Protein 1H8N (pdb70)

B-factor: mean 35.03, std 10.01, range [17.63, 78.06]

Sequence (217 aa):
KDIVLTQSHKFMSTSVGDRVSITCKASQDVGTAVAWYQQKPGQSPKLLIYWASTRHTGVPDRFTGSGSGTDFTLTISNVQSEDLADYFCQQYSSYPLTFGAGTKLEQVQLQESGGELVRPGASVKLSCKASGYTFTSYWINWVKQRPGQGLEWIGNIYPSDSYTNYNQKFKDKATLTVDKSSSTAYMQLSSLTSEDSAVYFCARWGYWGQGTLVTVS

Radius of gyration: 17.3 Å; Cα contacts (8 Å, |Δi|>4): 582; chains: 1; bounding box: 45×36×48 Å

Structure (mmCIF, N/CA/C/O backbone):
data_1H8N
#
_entry.id   1H8N
#
_cell.length_a   61.136
_cell.length_b   61.136
_cell.length_c   135.646
_cell.angle_alpha   90.00
_cell.angle_beta   90.00
_cell.angle_gamma   90.00
#
_symmetry.space_group_name_H-M   'P 41 21 2'
#
loop_
_entity.id
_entity.type
_entity.pdbx_description
1 polymer 'MUTANT AL2 6E7S9G'
2 non-polymer GLYCEROL
3 non-polymer 'SULFATE ION'
4 water water
#
loop_
_atom_site.group_PDB
_atom_site.id
_atom_site.type_symbol
_atom_site.label_atom_id
_atom_site.label_alt_id
_atom_site.label_comp_id
_atom_site.label_asym_id
_atom_site.label_entity_id
_atom_site.label_seq_id
_atom_site.pdbx_PDB_ins_code
_atom_site.Cartn_x
_atom_site.Cartn_y
_atom_site.Cartn_z
_atom_site.occupancy
_atom_site.B_iso_or_equiv
_atom_site.auth_seq_id
_atom_site.auth_comp_id
_atom_site.auth_asym_id
_atom_site.auth_atom_id
_atom_site.pdbx_PDB_model_num
ATOM 1 N N . LYS A 1 3 ? 7.883 31.813 44.271 1.00 53.03 3 LYS A N 1
ATOM 2 C CA . LYS A 1 3 ? 7.294 31.071 43.118 1.00 49.44 3 LYS A CA 1
ATOM 3 C C . LYS A 1 3 ? 7.920 29.693 42.990 1.00 47.80 3 LYS A C 1
ATOM 4 O O . LYS A 1 3 ? 9.125 29.530 43.154 1.00 50.21 3 LYS A O 1
ATOM 6 N N . ASP A 1 4 ? 7.090 28.699 42.709 1.00 45.98 4 ASP A N 1
ATOM 7 C CA . ASP A 1 4 ? 7.556 27.323 42.524 1.00 40.64 4 ASP A CA 1
ATOM 8 C C . ASP A 1 4 ? 8.545 27.262 41.355 1.00 38.45 4 ASP A C 1
ATOM 9 O O . ASP A 1 4 ? 8.429 28.007 40.387 1.00 34.76 4 ASP A O 1
ATOM 14 N N . ILE A 1 5 ? 9.521 26.372 41.450 1.00 29.72 5 ILE A N 1
ATOM 15 C CA . ILE A 1 5 ? 10.513 26.218 40.381 1.00 33.87 5 ILE A CA 1
ATOM 16 C C . ILE A 1 5 ? 9.938 25.364 39.235 1.00 33.06 5 ILE A C 1
ATOM 17 O O . ILE A 1 5 ? 9.494 24.216 39.445 1.00 33.66 5 ILE A O 1
ATOM 22 N N . VAL A 1 6 ? 9.940 25.923 38.030 1.00 32.00 6 VAL A N 1
ATOM 23 C CA . VAL A 1 6 ? 9.426 25.226 36.853 1.00 32.18 6 VAL A CA 1
ATOM 24 C C . VAL A 1 6 ? 10.525 24.625 36.014 1.00 32.82 6 VAL A C 1
ATOM 25 O O . VAL A 1 6 ? 11.468 25.307 35.643 1.00 32.92 6 VAL A O 1
ATOM 29 N N . LEU A 1 7 ? 10.428 23.331 35.728 1.00 27.91 7 LEU A N 1
ATOM 30 C CA . LEU A 1 7 ? 11.440 22.691 34.917 1.00 29.57 7 LEU A CA 1
ATOM 31 C C . LEU A 1 7 ? 10.847 22.476 33.544 1.00 33.09 7 LEU A C 1
ATOM 32 O O . LEU A 1 7 ? 9.768 21.894 33.433 1.00 32.60 7 LEU A O 1
ATOM 37 N N . THR A 1 8 ? 11.551 22.954 32.518 1.00 32.38 8 THR A N 1
ATOM 38 C CA . THR A 1 8 ? 11.106 22.810 31.154 1.00 32.91 8 THR A CA 1
ATOM 39 C C . THR A 1 8 ? 11.970 21.894 30.326 1.00 34.74 8 THR A C 1
ATOM 40 O O . THR A 1 8 ? 13.171 22.165 30.106 1.00 33.38 8 THR A O 1
ATOM 44 N N 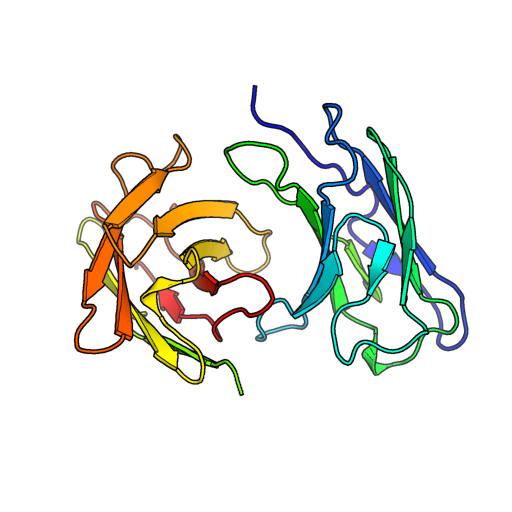. GLN A 1 9 ? 11.359 20.802 29.872 1.00 31.90 9 GLN A N 1
ATOM 45 C CA . GLN A 1 9 ? 12.024 19.878 28.974 1.00 37.61 9 GLN A CA 1
ATOM 46 C C . GLN A 1 9 ? 11.381 20.176 27.620 1.00 44.92 9 GLN A C 1
ATOM 47 O O . GLN A 1 9 ? 10.248 19.799 27.349 1.00 51.05 9 GLN A O 1
ATOM 53 N N . SER A 1 10 ? 12.083 20.913 26.793 1.00 43.16 10 SER A N 1
ATOM 54 C CA . SER A 1 10 ? 11.592 21.216 25.431 1.00 52.12 10 SER A CA 1
ATOM 55 C C . SER A 1 10 ? 11.646 20.227 24.318 1.00 50.52 10 SER A C 1
ATOM 56 O O . SER A 1 10 ? 12.272 20.512 23.260 1.00 48.44 10 SER A O 1
ATOM 59 N N . HIS A 1 11 ? 10.913 19.138 24.505 1.00 48.61 11 HIS A N 1
ATOM 60 C CA . HIS A 1 11 ? 10.687 18.100 23.522 1.00 46.59 11 HIS A CA 1
ATOM 61 C C . HIS A 1 11 ? 9.873 17.079 24.276 1.00 44.77 11 HIS A C 1
ATOM 62 O O . HIS A 1 11 ? 10.373 16.385 25.172 1.00 39.73 11 HIS A O 1
ATOM 69 N N . LYS A 1 12 ? 8.589 17.056 23.951 1.00 38.51 12 LYS A N 1
ATOM 70 C CA . LYS A 1 12 ? 7.666 16.115 24.554 1.00 40.19 12 LYS A CA 1
ATOM 71 C C . LYS A 1 12 ? 7.961 14.793 23.899 1.00 37.60 12 LYS A C 1
ATOM 72 O O . LYS A 1 12 ? 7.774 13.737 24.493 1.00 33.65 12 LYS A O 1
ATOM 78 N N . PHE A 1 13 ? 8.441 14.857 22.658 1.00 38.82 13 PHE A N 1
ATOM 79 C CA . PHE A 1 13 ? 8.786 13.644 21.915 1.00 39.08 13 PHE A CA 1
ATOM 80 C C . PHE A 1 13 ? 10.103 13.830 21.198 1.00 36.99 13 PHE A C 1
ATOM 81 O O . PHE A 1 13 ? 10.405 14.931 20.715 1.00 38.32 13 PHE A O 1
ATOM 89 N N . MET A 1 14 ? 10.875 12.754 21.123 1.00 34.13 14 MET A N 1
ATOM 90 C CA . MET A 1 14 ? 12.147 12.780 20.420 1.00 35.73 14 MET A CA 1
ATOM 91 C C . MET A 1 14 ? 12.282 11.476 19.658 1.00 34.90 14 MET A C 1
ATOM 92 O O . MET A 1 14 ? 11.993 10.395 20.188 1.00 40.10 14 MET A O 1
ATOM 97 N N . SER A 1 15 ? 12.697 11.555 18.403 1.00 38.42 15 SER A N 1
ATOM 98 C CA . SER A 1 15 ? 12.852 10.345 17.598 1.00 44.59 15 SER A CA 1
ATOM 99 C C . SER A 1 15 ? 14.327 10.009 17.477 1.00 46.77 15 SER A C 1
ATOM 100 O O . SER A 1 15 ? 15.163 10.905 17.382 1.00 47.77 15 SER A O 1
ATOM 103 N N . THR A 1 16 ? 14.643 8.723 17.474 1.00 43.39 16 THR A N 1
ATOM 104 C CA . THR A 1 16 ? 16.027 8.308 17.375 1.00 44.82 16 THR A CA 1
ATOM 105 C C . THR A 1 16 ? 16.134 6.918 16.764 1.00 44.45 16 THR A C 1
ATOM 106 O O . THR A 1 16 ? 15.146 6.279 16.435 1.00 43.73 16 THR A O 1
ATOM 110 N N . SER A 1 17 ? 17.347 6.435 16.602 1.00 44.51 17 SER A N 1
ATOM 111 C CA . SER A 1 17 ? 17.491 5.108 16.038 1.00 44.13 17 SER A CA 1
ATOM 112 C C . SER A 1 17 ? 18.449 4.341 16.911 1.00 40.74 17 SER A C 1
ATOM 113 O O . SER A 1 17 ? 19.301 4.929 17.563 1.00 45.60 17 SER A O 1
ATOM 116 N N . VAL A 1 18 ? 18.322 3.024 16.929 1.00 39.85 18 VAL A N 1
ATOM 117 C CA . VAL A 1 18 ? 19.223 2.228 17.736 1.00 40.90 18 VAL A CA 1
ATOM 118 C C . VAL A 1 18 ? 20.644 2.604 17.300 1.00 44.81 18 VAL A C 1
ATOM 119 O O . VAL A 1 18 ? 20.912 2.740 16.101 1.00 45.40 18 VAL A O 1
ATOM 123 N N . GLY A 1 19 ? 21.541 2.821 18.257 1.00 40.50 19 GLY A N 1
ATOM 124 C CA . GLY A 1 19 ? 22.920 3.163 17.915 1.00 45.06 19 GLY A CA 1
ATOM 125 C C . GLY A 1 19 ? 23.292 4.633 18.023 1.00 44.72 19 GLY A C 1
ATOM 126 O O . GLY A 1 19 ? 24.455 4.991 18.242 1.00 47.17 19 GLY A O 1
ATOM 127 N N . ASP A 1 20 ? 22.286 5.480 17.865 1.00 44.16 20 ASP A N 1
ATOM 128 C CA . ASP A 1 20 ? 22.427 6.921 17.926 1.00 43.75 20 ASP A CA 1
ATOM 129 C C . ASP A 1 20 ? 22.754 7.469 19.314 1.00 42.29 20 ASP A C 1
ATOM 130 O O . ASP A 1 20 ? 22.754 6.737 20.298 1.00 41.79 20 ASP A O 1
ATOM 135 N N . ARG A 1 21 ? 23.031 8.770 19.362 1.00 41.72 21 ARG A N 1
ATOM 136 C CA . ARG A 1 21 ? 23.326 9.485 20.607 1.00 39.64 21 ARG A CA 1
ATOM 137 C C . ARG A 1 21 ? 22.141 10.422 20.752 1.00 39.71 21 ARG A C 1
ATOM 138 O O . ARG A 1 21 ? 21.653 10.990 19.768 1.00 38.75 21 ARG A O 1
ATOM 146 N N . VAL A 1 22 ? 21.649 10.559 21.976 1.00 37.03 22 VAL A N 1
ATOM 147 C CA . VAL A 1 22 ? 20.492 11.397 22.206 1.00 31.41 22 VAL A CA 1
ATOM 148 C C . VAL A 1 22 ? 20.727 12.269 23.428 1.00 29.44 22 VAL A C 1
ATOM 149 O O . VAL A 1 22 ? 21.305 11.829 24.401 1.00 35.57 22 VAL A O 1
ATOM 153 N N . SER A 1 23 ? 20.297 13.512 23.350 1.00 32.06 23 SER A N 1
ATOM 154 C CA . SER A 1 23 ? 20.438 14.415 24.469 1.00 35.46 23 SER A CA 1
ATOM 155 C C . SER A 1 23 ? 19.128 15.111 24.796 1.00 31.40 23 SER A C 1
ATOM 156 O O . SER A 1 23 ? 18.470 15.707 23.932 1.00 34.74 23 SER A O 1
ATOM 159 N N . ILE A 1 24 ? 18.689 14.992 26.033 1.00 32.78 24 ILE A N 1
ATOM 160 C CA . ILE A 1 24 ? 17.479 15.709 26.361 1.00 32.48 24 ILE A CA 1
ATOM 161 C C . ILE A 1 24 ? 17.817 16.716 27.441 1.00 34.30 24 ILE A C 1
ATOM 162 O O . ILE A 1 24 ? 18.549 16.417 28.391 1.00 32.70 24 ILE A O 1
ATOM 167 N N . THR A 1 25 ? 17.302 17.922 27.277 1.00 32.23 25 THR A N 1
ATOM 168 C CA . THR A 1 25 ? 17.609 18.987 28.195 1.00 32.48 25 THR A CA 1
ATOM 169 C C . THR A 1 25 ? 16.473 19.364 29.092 1.00 32.70 25 THR A C 1
ATOM 170 O O . THR A 1 25 ? 15.313 19.065 28.823 1.00 31.82 25 THR A O 1
ATOM 174 N N . CYS A 1 26 ? 16.829 20.079 30.148 1.00 32.21 26 CYS A N 1
ATOM 175 C CA . CYS A 1 26 ? 15.883 20.508 31.148 1.00 33.80 26 CYS A CA 1
ATOM 176 C C . CYS A 1 26 ? 16.358 21.855 31.670 1.00 33.08 26 CYS A C 1
ATOM 177 O O . CYS A 1 26 ? 17.488 21.975 32.168 1.00 36.06 26 CYS A O 1
ATOM 180 N N . LYS A 1 27 ? 15.530 22.883 31.546 1.00 28.28 27 LYS A N 1
ATOM 181 C CA . LYS A 1 27 ? 15.932 24.181 32.062 1.00 32.25 27 LYS A CA 1
ATOM 182 C C . LYS A 1 27 ? 15.044 24.558 33.223 1.00 33.22 27 LYS A C 1
ATOM 183 O O . LYS A 1 27 ? 13.824 24.457 33.130 1.00 33.47 27 LYS A O 1
ATOM 189 N N . ALA A 1 28 ? 15.679 24.942 34.329 1.00 31.44 28 ALA A N 1
ATOM 190 C CA . ALA A 1 28 ? 15.011 25.365 35.565 1.00 32.00 28 ALA A CA 1
ATOM 191 C C . ALA A 1 28 ? 14.775 26.865 35.545 1.00 34.95 28 ALA A C 1
ATOM 192 O O . ALA A 1 28 ? 15.643 27.622 35.116 1.00 36.19 28 ALA A O 1
ATOM 194 N N . SER A 1 29 ? 13.637 27.302 36.069 1.00 33.74 29 SER A N 1
ATOM 195 C CA . SER A 1 29 ? 13.306 28.731 36.063 1.00 33.24 29 SER A CA 1
ATOM 196 C C . SER A 1 29 ? 14.109 29.483 37.093 1.00 39.81 29 SER A C 1
ATOM 197 O O . SER A 1 29 ? 14.092 30.721 37.131 1.00 42.29 29 SER A O 1
ATOM 200 N N . GLN A 1 30 ? 14.830 28.729 37.912 1.00 37.51 30 GLN A N 1
ATOM 201 C CA . GLN A 1 30 ? 15.606 29.295 39.016 1.00 40.35 30 GLN A CA 1
ATOM 202 C C . GLN A 1 30 ? 16.857 28.435 39.255 1.00 39.39 30 GLN A C 1
ATOM 203 O O . GLN A 1 30 ? 16.845 27.231 38.985 1.00 34.89 30 GLN A O 1
ATOM 209 N N . ASP A 1 31 ? 17.912 29.040 39.800 1.00 37.70 31 ASP A N 1
ATOM 210 C CA . ASP A 1 31 ? 19.154 28.324 40.081 1.00 36.02 31 ASP A CA 1
ATOM 211 C C . ASP A 1 31 ? 18.922 27.186 41.071 1.00 36.08 31 ASP A C 1
ATOM 212 O O . ASP A 1 31 ? 18.434 27.409 42.178 1.00 33.21 31 ASP A O 1
ATOM 217 N N . VAL A 1 32 ? 19.247 25.956 40.677 1.00 29.57 32 VAL A N 1
ATOM 218 C CA . VAL A 1 32 ? 19.056 24.844 41.596 1.00 30.37 32 VAL A CA 1
ATOM 219 C C . VAL A 1 32 ? 20.361 24.152 41.947 1.00 33.23 32 VAL A C 1
ATOM 220 O O . VAL A 1 32 ? 20.339 23.023 42.439 1.00 31.50 32 VAL A O 1
ATOM 224 N N . GLY A 1 33 ? 21.485 24.840 41.733 1.00 31.24 33 GLY A N 1
ATOM 225 C CA . GLY A 1 33 ? 22.796 24.252 42.029 1.00 33.02 33 GLY A CA 1
ATOM 226 C C . GLY A 1 33 ? 22.954 23.032 41.141 1.00 26.70 33 GLY A C 1
ATOM 227 O O . GLY A 1 33 ? 22.928 23.168 39.924 1.00 30.53 33 GLY A O 1
ATOM 228 N N . THR A 1 34 ? 23.159 21.855 41.717 1.00 25.84 34 THR A N 1
ATOM 229 C CA . THR A 1 34 ? 23.192 20.627 40.913 1.00 25.25 34 THR A CA 1
ATOM 230 C C . THR A 1 34 ? 22.207 19.618 41.521 1.00 21.61 34 THR A C 1
ATOM 231 O O . THR A 1 34 ? 22.366 18.413 41.364 1.00 25.20 34 THR A O 1
ATOM 235 N N . ALA A 1 35 ? 21.190 20.130 42.219 1.00 22.85 35 ALA A N 1
ATOM 236 C CA . ALA A 1 35 ? 20.194 19.311 42.888 1.00 24.07 35 ALA A CA 1
ATOM 237 C C . ALA A 1 35 ? 19.127 18.858 41.877 1.00 25.60 35 ALA A C 1
ATOM 238 O O . ALA A 1 35 ? 17.957 19.190 42.003 1.00 26.49 35 ALA A O 1
ATOM 240 N N . VAL A 1 36 ? 19.550 18.039 40.928 1.00 24.87 36 VAL A N 1
ATOM 241 C CA . VAL A 1 36 ? 18.690 17.552 39.863 1.00 25.68 36 VAL A CA 1
ATOM 242 C C . VAL A 1 36 ? 18.853 16.076 39.685 1.00 24.20 36 VAL A C 1
ATOM 243 O O . VAL A 1 36 ? 19.965 15.551 39.735 1.00 25.60 36 VAL A O 1
ATOM 247 N N . ALA A 1 37 ? 17.741 15.397 39.471 1.00 21.80 37 ALA A N 1
ATOM 248 C CA . ALA A 1 37 ? 17.770 13.968 39.217 1.00 22.17 37 ALA A CA 1
ATOM 249 C C . ALA A 1 37 ? 17.084 13.702 37.866 1.00 20.96 37 ALA A C 1
ATOM 250 O O . ALA A 1 37 ? 16.298 14.519 37.378 1.00 25.71 37 ALA A O 1
ATOM 252 N N . TRP A 1 38 ? 17.410 12.567 37.276 1.00 22.06 38 TRP A N 1
ATOM 253 C CA . TRP A 1 38 ? 16.780 12.152 36.006 1.00 25.14 38 TRP A CA 1
ATOM 254 C C . TRP A 1 38 ? 16.224 10.747 36.244 1.00 22.28 38 TRP A C 1
ATOM 255 O O . TRP A 1 38 ? 16.893 9.899 36.858 1.00 24.48 38 TRP A O 1
ATOM 266 N N . TYR A 1 39 ? 15.015 10.517 35.723 1.00 25.16 39 TYR A N 1
ATOM 267 C CA . TYR A 1 39 ? 14.301 9.261 35.824 1.00 24.81 39 TYR A CA 1
ATOM 268 C C . TYR A 1 39 ? 13.868 8.743 34.465 1.00 25.44 39 TYR A C 1
ATOM 269 O O . TYR A 1 39 ? 13.611 9.518 33.566 1.00 24.51 39 TYR A O 1
ATOM 278 N N . GLN A 1 40 ? 13.768 7.433 34.370 1.00 21.86 40 GLN A N 1
ATOM 279 C CA . GLN A 1 40 ? 13.273 6.751 33.170 1.00 25.02 40 GLN A CA 1
ATOM 280 C C . GLN A 1 40 ? 11.968 6.090 33.609 1.00 22.05 40 GLN A C 1
ATOM 281 O O . GLN A 1 40 ? 11.916 5.533 34.703 1.00 25.26 40 GLN A O 1
ATOM 287 N N . GLN A 1 41 ? 10.937 6.137 32.767 1.00 25.15 41 GLN A N 1
ATOM 288 C CA . GLN A 1 41 ? 9.681 5.463 33.108 1.00 26.00 41 GLN A CA 1
ATOM 289 C C . GLN A 1 41 ? 9.050 4.828 31.860 1.00 24.32 41 GLN A C 1
ATOM 290 O O . GLN A 1 41 ? 8.907 5.480 30.842 1.00 26.42 41 GLN A O 1
ATOM 296 N N . LYS A 1 42 ? 8.700 3.556 31.954 1.00 30.21 42 LYS A N 1
ATOM 297 C CA . LYS A 1 42 ? 8.083 2.835 30.847 1.00 31.46 42 LYS A CA 1
ATOM 298 C C . LYS A 1 42 ? 6.617 2.608 31.167 1.00 38.27 42 LYS A C 1
ATOM 299 O O . LYS A 1 42 ? 6.231 2.576 32.336 1.00 37.60 42 LYS A O 1
ATOM 305 N N . PRO A 1 43 ? 5.778 2.419 30.138 1.00 40.95 43 PRO A N 1
ATOM 306 C CA . PRO A 1 43 ? 4.347 2.204 30.373 1.00 41.68 43 PRO A CA 1
ATOM 307 C C . PRO A 1 43 ? 4.008 1.171 31.442 1.00 38.93 43 PRO A C 1
ATOM 308 O O . PRO A 1 43 ? 4.547 0.067 31.457 1.00 39.07 43 PRO A O 1
ATOM 312 N N . GLY A 1 44 ? 3.116 1.551 32.354 1.00 39.99 44 GLY A N 1
ATOM 313 C CA . GLY A 1 44 ? 2.712 0.638 33.410 1.00 40.22 44 GLY A CA 1
ATOM 314 C C . GLY A 1 44 ? 3.750 0.348 34.476 1.00 42.58 44 GLY A C 1
ATOM 315 O O . GLY A 1 44 ? 3.557 -0.547 35.300 1.00 44.13 44 GLY A O 1
ATOM 316 N N . GLN A 1 45 ? 4.861 1.079 34.464 1.00 39.97 45 GLN A N 1
ATOM 317 C CA . GLN A 1 45 ? 5.892 0.839 35.467 1.00 37.12 45 GLN A CA 1
ATOM 318 C C . GLN A 1 45 ? 6.212 2.121 36.208 1.00 35.02 45 GLN A C 1
ATOM 319 O O . GLN A 1 45 ? 5.831 3.217 35.785 1.00 33.15 45 GLN A O 1
ATOM 325 N N . SER A 1 46 ? 6.939 1.977 37.303 1.00 32.70 46 SER A N 1
ATOM 326 C CA . SER A 1 46 ? 7.287 3.143 38.101 1.00 35.24 46 SER A CA 1
ATOM 327 C C . SER A 1 46 ? 8.564 3.797 37.586 1.00 34.18 46 SER A C 1
ATOM 328 O O . SER A 1 46 ? 9.350 3.172 36.867 1.00 34.66 46 SER A O 1
ATOM 331 N N . PRO A 1 47 ? 8.760 5.085 37.899 1.00 32.74 47 PRO A N 1
ATOM 332 C CA . PRO A 1 47 ? 9.973 5.757 37.442 1.00 28.84 47 PRO A CA 1
ATOM 333 C C . PRO A 1 47 ? 11.189 5.058 38.060 1.00 29.13 47 PRO A C 1
ATOM 334 O O . PRO A 1 47 ? 11.099 4.537 39.159 1.00 32.97 47 PRO A O 1
ATOM 338 N N . LYS A 1 48 ? 12.305 5.035 37.340 1.00 27.54 48 LYS A N 1
ATOM 339 C CA . LYS A 1 48 ? 13.559 4.448 37.841 1.00 28.06 48 LYS A CA 1
ATOM 340 C C . LYS A 1 48 ? 14.617 5.567 37.830 1.00 27.24 48 LYS A C 1
ATOM 341 O O . LYS A 1 48 ? 14.787 6.285 36.827 1.00 26.63 48 LYS A O 1
ATOM 347 N N . LEU A 1 49 ? 15.328 5.712 38.939 1.00 27.98 49 LEU A N 1
ATOM 348 C CA . LEU A 1 49 ? 16.356 6.744 39.045 1.00 26.80 49 LEU A CA 1
ATOM 349 C C . LEU A 1 49 ? 17.583 6.432 38.182 1.00 28.16 49 LEU A C 1
ATOM 350 O O . LEU A 1 49 ? 18.122 5.327 38.225 1.00 28.95 49 LEU A O 1
ATOM 355 N N . LEU A 1 50 ? 18.015 7.407 37.388 1.00 27.18 50 LEU A N 1
ATOM 356 C CA . LEU A 1 50 ? 19.179 7.236 36.511 1.00 28.69 50 LEU A CA 1
ATOM 357 C C . LEU A 1 50 ? 20.391 8.033 36.973 1.00 28.77 50 LEU A C 1
ATOM 358 O O . LEU A 1 50 ? 21.505 7.507 37.078 1.00 30.06 50 LEU A O 1
ATOM 363 N N . ILE A 1 51 ? 20.150 9.308 37.241 1.00 24.76 51 ILE A N 1
ATOM 364 C CA . ILE A 1 51 ? 21.202 10.249 37.587 1.00 26.55 51 ILE A CA 1
ATOM 365 C C . ILE A 1 51 ? 20.769 11.134 38.728 1.00 26.85 51 ILE A C 1
ATOM 366 O O . ILE A 1 51 ? 19.614 11.537 38.793 1.00 28.97 51 ILE A O 1
ATOM 371 N N . TYR A 1 52 ? 21.697 11.477 39.614 1.00 25.77 52 TYR A N 1
ATOM 372 C CA . TYR A 1 52 ? 21.348 12.407 40.692 1.00 27.30 52 TYR A CA 1
ATOM 373 C C . TYR A 1 52 ? 22.520 13.365 40.896 1.00 26.31 52 TYR A C 1
ATOM 374 O O . TYR A 1 52 ? 23.609 13.113 40.384 1.00 27.14 52 TYR A O 1
ATOM 383 N N . TRP A 1 53 ? 22.283 14.462 41.609 1.00 24.21 53 TRP A N 1
ATOM 384 C CA . TRP A 1 53 ? 23.268 15.515 41.767 1.00 23.17 53 TRP A CA 1
ATOM 385 C C . TRP A 1 53 ? 23.748 15.904 40.347 1.00 30.78 53 TRP A C 1
ATOM 386 O O . TRP A 1 53 ? 24.928 16.188 40.127 1.00 29.48 53 TRP A O 1
ATOM 397 N N . ALA A 1 54 ? 22.816 15.876 39.396 1.00 27.72 54 ALA A N 1
ATOM 398 C CA . ALA A 1 54 ? 23.059 16.256 37.994 1.00 26.24 54 ALA A CA 1
ATOM 399 C C . ALA A 1 54 ? 23.921 15.334 37.146 1.00 27.75 54 ALA A C 1
ATOM 400 O O . ALA A 1 54 ? 23.642 15.129 35.963 1.00 29.81 54 ALA A O 1
ATOM 402 N N . SER A 1 55 ? 24.974 14.774 37.734 1.00 29.98 55 SER A N 1
ATOM 403 C CA . SER A 1 55 ? 25.881 13.951 36.947 1.00 34.15 55 SER A CA 1
ATOM 404 C C . SER A 1 55 ? 26.332 12.658 37.589 1.00 36.90 55 SER A C 1
ATOM 405 O O . SER A 1 55 ? 27.206 11.981 37.042 1.00 34.53 55 SER A O 1
ATOM 408 N N . THR A 1 56 ? 25.766 12.304 38.739 1.00 28.48 56 THR A N 1
ATOM 409 C CA . THR A 1 56 ? 26.149 11.040 39.347 1.00 32.38 56 THR A CA 1
ATOM 410 C C . THR A 1 56 ? 25.187 9.897 38.957 1.00 36.46 56 THR A C 1
ATOM 411 O O . THR A 1 56 ? 23.948 9.961 39.160 1.00 31.51 56 THR A O 1
ATOM 415 N N . ARG A 1 57 ? 25.761 8.837 38.390 1.00 33.50 57 ARG A N 1
ATOM 416 C CA . ARG A 1 57 ? 24.970 7.706 37.915 1.00 35.56 57 ARG A CA 1
ATOM 417 C C . ARG A 1 57 ? 24.556 6.848 39.096 1.00 39.42 57 ARG A C 1
ATOM 418 O O . ARG A 1 57 ? 25.359 6.616 39.999 1.00 39.67 57 ARG A O 1
ATOM 426 N N . HIS A 1 58 ? 23.298 6.408 39.120 1.00 36.31 58 HIS A N 1
ATOM 427 C CA . HIS A 1 58 ? 22.796 5.570 40.214 1.00 39.23 58 HIS A CA 1
ATOM 428 C C . HIS A 1 58 ? 23.265 4.115 40.078 1.00 43.54 58 HIS A C 1
ATOM 429 O O . HIS A 1 58 ? 23.617 3.652 38.980 1.00 40.82 58 HIS A O 1
ATOM 436 N N . THR A 1 59 ? 23.233 3.400 41.194 1.00 44.08 59 THR A N 1
ATOM 437 C CA . THR A 1 59 ? 23.638 2.008 41.232 1.00 47.67 59 THR A CA 1
ATOM 438 C C . THR A 1 59 ? 22.955 1.162 40.184 1.00 43.59 59 THR A C 1
ATOM 439 O O . THR A 1 59 ? 21.728 1.085 40.125 1.00 45.65 59 THR A O 1
ATOM 443 N N . GLY A 1 60 ? 23.769 0.526 39.350 1.00 46.06 60 GLY A N 1
ATOM 444 C CA . GLY A 1 60 ? 23.229 -0.350 38.327 1.00 44.46 60 GLY A CA 1
ATOM 445 C C . GLY A 1 60 ? 22.778 0.243 37.011 1.00 45.40 60 GLY 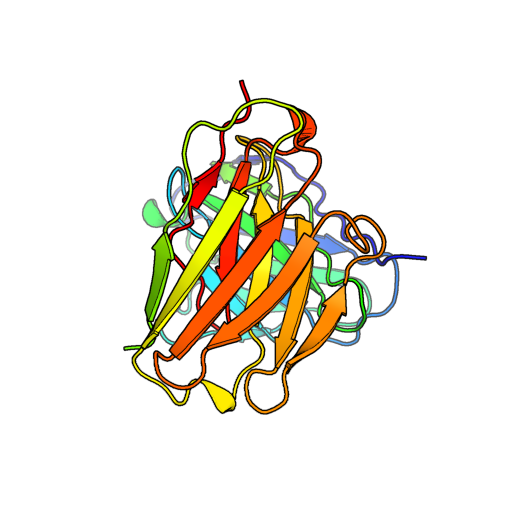A C 1
ATOM 446 O O . GLY A 1 60 ? 22.232 -0.474 36.177 1.00 50.31 60 GLY A O 1
ATOM 447 N N . VAL A 1 61 ? 22.985 1.536 36.804 1.00 43.21 61 VAL A N 1
ATOM 448 C CA . VAL A 1 61 ? 22.568 2.152 35.543 1.00 40.07 61 VAL A CA 1
ATOM 449 C C . VAL A 1 61 ? 23.724 2.068 34.528 1.00 38.42 61 VAL A C 1
ATOM 450 O O . VAL A 1 61 ? 24.830 2.488 34.824 1.00 40.72 61 VAL A O 1
ATOM 454 N N . PRO A 1 62 ? 23.479 1.526 33.320 1.00 38.21 62 PRO A N 1
ATOM 455 C CA . PRO A 1 62 ? 24.593 1.443 32.364 1.00 40.35 62 PRO A CA 1
ATOM 456 C C . PRO A 1 62 ? 25.298 2.745 32.034 1.00 43.44 62 PRO A C 1
ATOM 457 O O . PRO A 1 62 ? 24.683 3.824 32.000 1.00 40.59 62 PRO A O 1
ATOM 461 N N . ASP A 1 63 ? 26.594 2.615 31.762 1.00 39.92 63 ASP A N 1
ATOM 462 C CA . ASP A 1 63 ? 27.484 3.732 31.451 1.00 39.07 63 ASP A CA 1
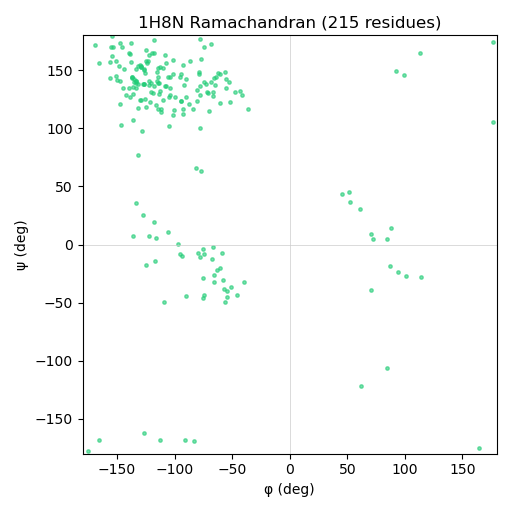ATOM 463 C C . ASP A 1 63 ? 27.057 4.544 30.249 1.00 35.95 63 ASP A C 1
ATOM 464 O O . ASP A 1 63 ? 27.648 5.576 29.957 1.00 40.37 63 ASP A O 1
ATOM 469 N N . ARG A 1 64 ? 26.039 4.055 29.550 1.00 40.66 64 ARG A N 1
ATOM 470 C CA . ARG A 1 64 ? 25.454 4.697 28.369 1.00 38.66 64 ARG A CA 1
ATOM 471 C C . ARG A 1 64 ? 24.790 6.034 28.751 1.00 37.45 64 ARG A C 1
ATOM 472 O O . ARG A 1 64 ? 24.663 6.956 27.942 1.00 33.58 64 ARG A O 1
ATOM 480 N N . PHE A 1 65 ? 24.369 6.116 30.007 1.00 33.78 65 PHE A N 1
ATOM 481 C CA . PHE A 1 65 ? 23.704 7.291 30.541 1.00 32.82 65 PHE A CA 1
ATOM 482 C C . PHE A 1 65 ? 24.641 8.256 31.247 1.00 29.73 65 PHE A C 1
ATOM 483 O O . PHE A 1 65 ? 25.322 7.861 32.186 1.00 35.16 65 PHE A O 1
ATOM 491 N N . THR A 1 66 ? 24.673 9.503 30.808 1.00 28.65 66 THR A N 1
ATOM 492 C CA . THR A 1 66 ? 25.474 10.508 31.497 1.00 34.23 66 THR A CA 1
ATOM 493 C C . THR A 1 66 ? 24.633 11.754 31.681 1.00 32.55 66 THR A C 1
ATOM 494 O O . THR A 1 66 ? 23.740 12.051 30.882 1.00 35.64 66 THR A O 1
ATOM 498 N N . GLY A 1 67 ? 24.922 12.495 32.731 1.00 32.20 67 GLY A N 1
ATOM 499 C CA . GLY A 1 67 ? 24.177 13.705 32.985 1.00 28.96 67 GLY A CA 1
ATOM 500 C C . GLY A 1 67 ? 25.169 14.819 33.189 1.00 32.22 67 GLY A C 1
ATOM 501 O O . GLY A 1 67 ? 26.308 14.574 33.586 1.00 27.76 67 GLY A O 1
ATOM 502 N N . SER A 1 68 ? 24.751 16.043 32.909 1.00 29.64 68 SER A N 1
ATOM 503 C CA . SER A 1 68 ? 25.645 17.173 33.092 1.00 30.67 68 SER A CA 1
ATOM 504 C C . SER A 1 68 ? 24.844 18.426 33.352 1.00 28.60 68 SER A C 1
ATOM 505 O O . SER A 1 68 ? 23.607 18.434 33.224 1.00 29.53 68 SER A O 1
ATOM 508 N N . GLY A 1 69 ? 25.554 19.480 33.738 1.00 28.08 69 GLY A N 1
ATOM 509 C CA . GLY A 1 69 ? 24.926 20.759 33.986 1.00 29.95 69 GLY A CA 1
ATOM 510 C C . GLY A 1 69 ? 24.944 21.237 35.418 1.00 32.55 69 GLY A C 1
ATOM 511 O O . GLY A 1 69 ? 25.231 20.478 36.351 1.00 31.27 69 GLY A O 1
ATOM 512 N N . SER A 1 70 ? 24.656 22.520 35.587 1.00 33.86 70 SER A N 1
ATOM 513 C CA . SER A 1 70 ? 24.599 23.117 36.908 1.00 30.40 70 SER A CA 1
ATOM 514 C C . SER A 1 70 ? 23.916 24.462 36.762 1.00 33.71 70 SER A C 1
ATOM 515 O O . SER A 1 70 ? 23.926 25.049 35.695 1.00 37.20 70 SER A O 1
ATOM 518 N N . GLY A 1 71 ? 23.319 24.966 37.831 1.00 33.42 71 GLY A N 1
ATOM 519 C CA . GLY A 1 71 ? 22.628 26.237 37.699 1.00 37.30 71 GLY A CA 1
ATOM 520 C C . GLY A 1 71 ? 21.196 26.084 37.180 1.00 33.90 71 GLY A C 1
ATOM 521 O O . GLY A 1 71 ? 20.314 25.642 37.916 1.00 31.91 71 GLY A O 1
ATOM 522 N N . THR A 1 72 ? 20.951 26.451 35.922 1.00 32.60 72 THR A N 1
ATOM 523 C CA . THR A 1 72 ? 19.615 26.352 35.345 1.00 37.59 72 THR A CA 1
ATOM 524 C C . THR A 1 72 ? 19.500 25.386 34.162 1.00 39.52 72 THR A C 1
ATOM 525 O O . THR A 1 72 ? 18.391 25.020 33.765 1.00 39.75 72 THR A O 1
ATOM 529 N N . ASP A 1 73 ? 20.637 24.974 33.603 1.00 34.96 73 ASP A N 1
ATOM 530 C CA . ASP A 1 73 ? 20.613 24.102 32.439 1.00 36.20 73 ASP A CA 1
ATOM 531 C C . ASP A 1 73 ? 21.219 22.733 32.648 1.00 36.13 73 ASP A C 1
ATOM 532 O O . ASP A 1 73 ? 22.401 22.600 32.971 1.00 39.71 73 ASP A O 1
ATOM 537 N N . PHE A 1 74 ? 20.394 21.710 32.445 1.00 31.06 74 PHE A N 1
ATOM 538 C CA . PHE A 1 74 ? 20.812 20.335 32.650 1.00 27.80 74 PHE A CA 1
ATOM 539 C C . PHE A 1 74 ? 20.538 19.474 31.415 1.00 31.65 74 PHE A C 1
ATOM 540 O O . PHE A 1 74 ? 19.592 19.715 30.666 1.00 33.51 74 PHE A O 1
ATOM 548 N N . THR A 1 75 ? 21.376 18.465 31.232 1.00 28.93 75 THR A N 1
ATOM 549 C CA . THR A 1 75 ? 21.298 17.535 30.099 1.00 27.84 75 THR A CA 1
ATOM 550 C C . THR A 1 75 ? 21.477 16.068 30.432 1.00 26.45 75 THR A C 1
ATOM 551 O O . THR A 1 75 ? 22.414 15.708 31.159 1.00 28.01 75 THR A O 1
ATOM 555 N N . LEU A 1 76 ? 20.623 15.217 29.858 1.00 27.25 76 LEU A N 1
ATOM 556 C CA . LEU A 1 76 ? 20.734 13.784 30.041 1.00 27.61 76 LEU A CA 1
ATOM 557 C C . LEU A 1 76 ? 21.179 13.280 28.672 1.00 27.13 76 LEU A C 1
ATOM 558 O O . LEU A 1 76 ? 20.527 13.568 27.686 1.00 32.82 76 LEU A O 1
ATOM 563 N N . THR A 1 77 ? 22.284 12.558 28.605 1.00 30.08 77 THR A N 1
ATOM 564 C CA . THR A 1 77 ? 22.685 12.034 27.313 1.00 29.12 77 THR A CA 1
ATOM 565 C C . THR A 1 77 ? 22.802 10.516 27.360 1.00 26.56 77 THR A C 1
ATOM 566 O O . THR A 1 77 ? 23.318 9.918 28.307 1.00 31.11 77 THR A O 1
ATOM 570 N N . ILE A 1 78 ? 22.288 9.883 26.309 1.00 29.91 78 ILE A N 1
ATOM 571 C CA . ILE A 1 78 ? 22.343 8.425 26.180 1.00 32.70 78 ILE A CA 1
ATOM 572 C C . ILE A 1 78 ? 23.256 8.239 24.953 1.00 32.99 78 ILE A C 1
ATOM 573 O O . ILE A 1 78 ? 22.895 8.647 23.871 1.00 34.28 78 ILE A O 1
ATOM 578 N N . SER A 1 79 ? 24.415 7.624 25.117 1.00 34.07 79 SER A N 1
ATOM 579 C CA . SER A 1 79 ? 25.362 7.538 24.002 1.00 42.69 79 SER A CA 1
ATOM 580 C C . SER A 1 79 ? 25.139 6.581 22.837 1.00 41.06 79 SER A C 1
ATOM 581 O O . SER A 1 79 ? 25.335 6.950 21.679 1.00 41.96 79 SER A O 1
ATOM 584 N N . ASN A 1 80 ? 24.729 5.362 23.139 1.00 42.42 80 ASN A N 1
ATOM 585 C CA . ASN A 1 80 ? 24.516 4.333 22.100 1.00 42.31 80 ASN A CA 1
ATOM 586 C C . ASN A 1 80 ? 23.139 3.704 22.360 1.00 39.90 80 ASN A C 1
ATOM 587 O O . ASN A 1 80 ? 23.050 2.608 22.899 1.00 39.92 80 ASN A O 1
ATOM 592 N N . VAL A 1 81 ? 22.082 4.417 21.985 1.00 40.54 81 VAL A N 1
ATOM 593 C CA . VAL A 1 81 ? 20.702 3.990 22.212 1.00 40.27 81 VAL A CA 1
ATOM 594 C C . VAL A 1 81 ? 20.382 2.529 21.934 1.00 44.51 81 VAL A C 1
ATOM 595 O O . VAL A 1 81 ? 20.734 1.981 20.896 1.00 39.42 81 VAL A O 1
ATOM 599 N N . GLN A 1 82 ? 19.694 1.903 22.878 1.00 40.28 82 GLN A N 1
ATOM 600 C CA . GLN A 1 82 ? 19.286 0.526 22.727 1.00 41.82 82 GLN A CA 1
ATOM 601 C C . GLN A 1 82 ? 17.764 0.492 22.751 1.00 45.07 82 GLN A C 1
ATOM 602 O O . GLN A 1 82 ? 17.100 1.462 23.164 1.00 44.40 82 GLN A O 1
ATOM 608 N N . SER A 1 83 ? 17.218 -0.637 22.321 1.00 43.07 83 SER A N 1
ATOM 609 C CA . SER A 1 83 ? 15.784 -0.822 22.291 1.00 44.62 83 SER A CA 1
ATOM 610 C C . SER A 1 83 ? 15.195 -0.557 23.664 1.00 41.20 83 SER A C 1
ATOM 611 O O . SER A 1 83 ? 14.187 0.127 23.791 1.00 39.29 83 SER A O 1
ATOM 614 N N . GLU A 1 84 ? 15.834 -1.108 24.686 1.00 41.86 84 GLU A N 1
ATOM 615 C CA . GLU A 1 84 ? 15.355 -0.975 26.054 1.00 44.47 84 GLU A CA 1
ATOM 616 C C . GLU A 1 84 ? 15.393 0.428 26.641 1.00 44.24 84 GLU A C 1
ATOM 617 O O . GLU A 1 84 ? 14.967 0.625 27.787 1.00 37.86 84 GLU A O 1
ATOM 623 N N . ASP A 1 85 ? 1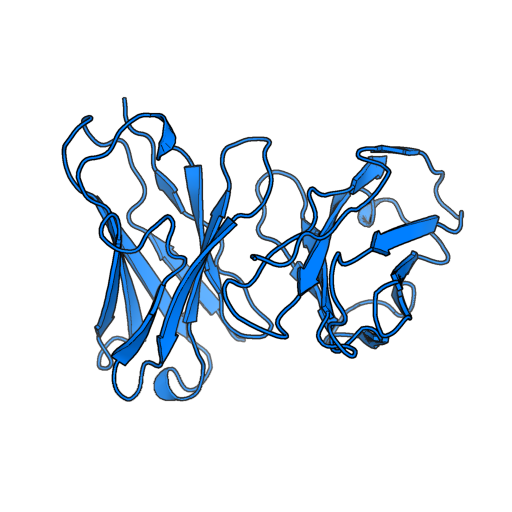5.903 1.392 25.869 1.00 40.46 85 ASP A N 1
ATOM 624 C CA . ASP A 1 85 ? 15.999 2.790 26.313 1.00 37.30 85 ASP A CA 1
ATOM 625 C C . ASP A 1 85 ? 14.792 3.575 25.820 1.00 36.31 85 ASP A C 1
ATOM 626 O O . ASP A 1 85 ? 14.606 4.748 26.164 1.00 33.32 85 ASP A O 1
ATOM 631 N N . LEU A 1 86 ? 13.975 2.955 24.977 1.00 33.48 86 LEU A N 1
ATOM 632 C CA . LEU A 1 86 ? 12.795 3.662 24.491 1.00 33.91 86 LEU A CA 1
ATOM 633 C C . LEU A 1 86 ? 11.856 3.784 25.701 1.00 34.97 86 LEU A C 1
ATOM 634 O O . LEU A 1 86 ? 11.360 2.784 26.191 1.00 34.06 86 LEU A O 1
ATOM 639 N N . ALA A 1 87 ? 11.611 5.008 26.158 1.00 34.87 87 ALA A N 1
ATOM 640 C CA . ALA A 1 87 ? 10.808 5.223 27.366 1.00 31.32 87 ALA A CA 1
ATOM 641 C C . ALA A 1 87 ? 10.614 6.724 27.565 1.00 33.33 87 ALA A C 1
ATOM 642 O O . ALA A 1 87 ? 11.061 7.524 26.755 1.00 29.47 87 ALA A O 1
ATOM 644 N N . ASP A 1 88 ? 9.938 7.101 28.646 1.00 27.79 88 ASP A N 1
ATOM 645 C CA . ASP A 1 88 ? 9.757 8.505 28.956 1.00 26.35 88 ASP A CA 1
ATOM 646 C C . ASP A 1 88 ? 10.885 8.870 29.929 1.00 27.25 88 ASP A C 1
ATOM 647 O O . ASP A 1 88 ? 11.324 8.011 30.711 1.00 31.41 88 ASP A O 1
ATOM 652 N N . TYR A 1 89 ? 11.374 10.104 29.842 1.00 26.32 89 TYR A N 1
ATOM 653 C CA . TYR A 1 89 ? 12.469 10.582 30.725 1.00 27.78 89 TYR A CA 1
ATOM 654 C C . TYR A 1 89 ? 11.996 1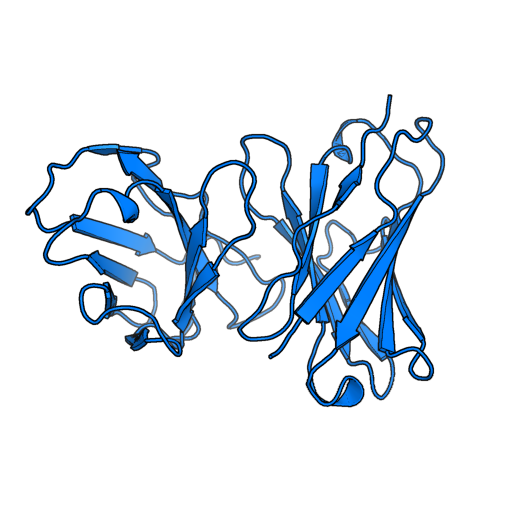1.886 31.388 1.00 26.87 89 TYR A C 1
ATOM 655 O O . TYR A 1 89 ? 11.411 12.756 30.724 1.00 31.69 89 TYR A O 1
ATOM 664 N N . PHE A 1 90 ? 12.274 12.034 32.681 1.00 26.23 90 PHE A N 1
ATOM 665 C CA . PHE A 1 90 ? 11.832 13.185 33.453 1.00 23.17 90 PHE A CA 1
ATOM 666 C C . PHE A 1 90 ? 12.995 13.723 34.300 1.00 22.69 90 PHE A C 1
ATOM 667 O O . PHE A 1 90 ? 13.746 12.919 34.840 1.00 25.45 90 PHE A O 1
ATOM 675 N N . CYS A 1 91 ? 13.101 15.047 34.408 1.00 21.79 91 CYS A N 1
ATOM 676 C CA . CYS A 1 91 ? 14.086 15.664 35.310 1.00 22.94 91 CYS A CA 1
ATOM 677 C C . CYS A 1 91 ? 13.294 16.100 36.544 1.00 26.75 91 CYS A C 1
ATOM 678 O O . CYS A 1 91 ? 12.071 16.272 36.483 1.00 22.59 91 CYS A O 1
ATOM 681 N N . GLN A 1 92 ? 14.001 16.285 37.656 1.00 23.56 92 GLN A N 1
ATOM 682 C CA . GLN A 1 92 ? 13.350 16.668 38.899 1.00 24.22 92 GLN A CA 1
ATOM 683 C C . GLN A 1 92 ? 14.371 17.470 39.691 1.00 27.19 92 GLN A C 1
ATOM 684 O O . GLN A 1 92 ? 15.558 17.179 39.635 1.00 28.47 92 GLN A O 1
ATOM 690 N N . GLN A 1 93 ? 13.915 18.464 40.423 1.00 27.01 93 GLN A N 1
ATOM 691 C CA . GLN A 1 93 ? 14.822 19.287 41.220 1.00 26.19 93 GLN A CA 1
ATOM 692 C C . GLN A 1 93 ? 14.499 19.055 42.676 1.00 27.96 93 GLN A C 1
ATOM 693 O O . GLN A 1 93 ? 13.337 18.816 43.034 1.00 21.75 93 GLN A O 1
ATOM 699 N N . TYR A 1 94 ? 15.527 19.057 43.524 1.00 25.95 94 TYR A N 1
ATOM 700 C CA . TYR A 1 94 ? 15.250 18.859 44.931 1.00 27.36 94 TYR A CA 1
ATOM 701 C C . TYR A 1 94 ? 16.037 19.907 45.727 1.00 28.37 94 TYR A C 1
ATOM 702 O O . TYR A 1 94 ? 16.499 19.643 46.822 1.00 31.97 94 TYR A O 1
ATOM 711 N N . SER A 1 95 ? 16.152 21.089 45.145 1.00 31.60 95 SER A N 1
ATOM 712 C CA . SER A 1 95 ? 16.820 22.219 45.782 1.00 33.20 95 SER A CA 1
ATOM 713 C C . SER A 1 95 ? 15.897 22.785 46.862 1.00 37.39 95 SER A C 1
ATOM 714 O O . SER A 1 95 ? 16.327 23.045 47.983 1.00 40.94 95 SER A O 1
ATOM 717 N N . SER A 1 96 ? 14.628 22.964 46.528 1.00 32.54 96 SER A N 1
ATOM 718 C CA . SER A 1 96 ? 13.682 23.503 47.503 1.00 34.13 96 SER A CA 1
ATOM 719 C C . SER A 1 96 ? 12.239 23.090 47.221 1.00 28.49 96 SER A C 1
ATOM 720 O O . SER A 1 96 ? 11.905 22.697 46.121 1.00 31.59 96 SER A O 1
ATOM 723 N N . TYR A 1 97 ? 11.391 23.222 48.225 1.00 26.02 97 TYR A N 1
ATOM 724 C CA . TYR A 1 97 ? 9.988 22.844 48.120 1.00 27.64 97 TYR A CA 1
ATOM 725 C C . TYR A 1 97 ? 9.162 23.889 47.398 1.00 27.58 97 TYR A C 1
ATOM 726 O O . TYR A 1 97 ? 9.439 25.067 47.479 1.00 29.94 97 TYR A O 1
ATOM 735 N N . PRO A 1 98 ? 8.146 23.453 46.657 1.00 24.70 98 PRO A N 1
ATOM 736 C CA . PRO A 1 98 ? 7.793 22.037 46.494 1.00 27.46 98 PRO A CA 1
ATOM 737 C C . PRO A 1 98 ? 8.757 21.412 45.473 1.00 26.37 98 PRO A C 1
ATOM 738 O O . PRO A 1 98 ? 9.234 22.121 44.570 1.00 27.26 98 PRO A O 1
ATOM 742 N N . LEU A 1 99 ? 9.061 20.116 45.633 1.00 24.15 99 LEU A N 1
ATOM 743 C CA . LEU A 1 99 ? 9.917 19.410 44.679 1.00 25.09 99 LEU A CA 1
ATOM 744 C C . LEU A 1 99 ? 9.096 19.458 43.401 1.00 28.56 99 LEU A C 1
ATOM 745 O O . LEU A 1 99 ? 7.863 19.344 43.469 1.00 25.89 99 LEU A O 1
ATOM 750 N N . THR A 1 100 ? 9.763 19.603 42.253 1.00 26.60 100 THR A N 1
ATOM 751 C CA . THR A 1 100 ? 9.048 19.690 40.974 1.00 25.12 100 THR A CA 1
ATOM 752 C C . THR A 1 100 ? 9.722 18.884 39.889 1.00 29.62 100 THR A C 1
ATOM 753 O O . THR A 1 100 ? 10.925 18.600 39.966 1.00 23.64 100 THR A O 1
ATOM 757 N N . PHE A 1 101 ? 8.940 18.504 38.877 1.00 24.66 101 PHE A N 1
ATOM 758 C CA . PHE A 1 101 ? 9.458 17.671 37.793 1.00 26.03 101 PHE A CA 1
ATOM 759 C C . PHE A 1 101 ? 9.246 18.319 36.433 1.00 27.78 101 PHE A C 1
ATOM 760 O O . PHE A 1 101 ? 8.318 19.102 36.263 1.00 27.42 101 PHE A O 1
ATOM 768 N N . GLY A 1 102 ? 10.061 17.948 35.456 1.00 29.19 102 GLY A N 1
ATOM 769 C CA . GLY A 1 102 ? 9.830 18.452 34.107 1.00 27.76 102 GLY A CA 1
ATOM 770 C C . GLY A 1 102 ? 8.609 17.686 33.587 1.00 29.38 102 GLY A C 1
ATOM 771 O O . GLY A 1 102 ? 8.178 16.697 34.201 1.00 26.74 102 GLY A O 1
ATOM 772 N N . ALA A 1 103 ? 8.064 18.097 32.443 1.00 30.12 103 ALA A N 1
ATOM 773 C CA . ALA A 1 103 ? 6.867 17.439 31.921 1.00 30.73 103 ALA A CA 1
ATOM 774 C C . ALA A 1 103 ? 7.106 16.109 31.201 1.00 32.30 103 ALA A C 1
ATOM 775 O O . ALA A 1 103 ? 6.166 15.403 30.822 1.00 33.21 103 ALA A O 1
ATOM 777 N N . GLY A 1 104 ? 8.367 15.773 30.987 1.00 30.37 104 GLY A N 1
ATOM 778 C CA . GLY A 1 104 ? 8.669 14.507 30.366 1.00 30.02 104 GLY A CA 1
ATOM 779 C C . GLY A 1 104 ? 8.964 14.545 28.881 1.00 29.51 104 GLY A C 1
ATOM 780 O O . GLY A 1 104 ? 8.431 15.366 28.140 1.00 30.22 104 GLY A O 1
ATOM 781 N N . THR A 1 105 ? 9.859 13.664 28.465 1.00 28.82 105 THR A N 1
ATOM 782 C CA . THR A 1 105 ? 10.220 13.538 27.061 1.00 30.42 105 THR A CA 1
ATOM 783 C C . THR A 1 105 ? 10.103 12.069 26.702 1.00 31.34 105 THR A C 1
ATOM 784 O O . THR A 1 105 ? 10.724 11.222 27.346 1.00 31.25 105 THR A O 1
ATOM 788 N N . LYS A 1 106 ? 9.303 11.763 25.677 1.00 31.55 106 LYS A N 1
ATOM 789 C CA . LYS A 1 106 ? 9.131 10.398 25.234 1.00 30.57 106 LYS A CA 1
ATOM 790 C C . LYS A 1 106 ? 10.129 10.081 24.104 1.00 33.32 106 LYS A C 1
ATOM 791 O O . LYS A 1 106 ? 10.076 10.694 23.036 1.00 35.46 106 LYS A O 1
ATOM 797 N N . LEU A 1 107 ? 11.035 9.140 24.362 1.00 35.36 107 LEU A N 1
ATOM 798 C CA . LEU A 1 107 ? 12.075 8.749 23.389 1.00 33.34 107 LEU A CA 1
ATOM 799 C C . LEU A 1 107 ? 11.577 7.583 22.553 1.00 37.74 107 LEU A C 1
ATOM 800 O O . LEU A 1 107 ? 11.395 6.463 23.067 1.00 34.74 107 LEU A O 1
ATOM 805 N N . GLU A 1 108 ? 11.351 7.852 21.271 1.00 38.62 108 GLU A N 1
ATOM 806 C CA . GLU A 1 108 ? 10.871 6.821 20.372 1.00 45.43 108 GLU A CA 1
ATOM 807 C C . GLU A 1 108 ? 11.748 6.684 19.125 1.00 47.49 108 GLU A C 1
ATOM 808 O O . GLU A 1 108 ? 12.912 7.129 19.124 1.00 50.33 108 GLU A O 1
ATOM 814 N N . LEU A 1 109 ? 11.243 6.087 18.174 1.00 56.91 109 LEU A N 1
ATOM 815 N N . GLN A 1 132 ? 18.090 -4.429 47.737 1.00 47.96 132 GLN A N 1
ATOM 816 C CA . GLN A 1 132 ? 16.890 -5.124 48.291 1.00 47.99 132 GLN A CA 1
ATOM 817 C C . GLN A 1 132 ? 15.844 -4.151 48.812 1.00 46.39 132 GLN A C 1
ATOM 818 O O . GLN A 1 132 ? 14.901 -4.563 49.493 1.00 48.23 132 GLN A O 1
ATOM 824 N N . VAL A 1 133 ? 16.017 -2.863 48.539 1.00 45.24 133 VAL A N 1
ATOM 825 C CA . VAL A 1 133 ? 15.032 -1.889 48.998 1.00 42.51 133 VAL A CA 1
ATOM 826 C C . VAL A 1 133 ? 13.717 -2.165 48.274 1.00 43.49 133 VAL A C 1
ATOM 827 O O . VAL A 1 133 ? 13.710 -2.449 47.068 1.00 42.60 133 VAL A O 1
ATOM 831 N N . GLN A 1 134 ? 12.601 -2.111 48.996 1.00 37.24 134 GLN A N 1
ATOM 832 C CA . GLN A 1 134 ? 11.311 -2.342 48.364 1.00 36.22 134 GLN A CA 1
ATOM 833 C C . GLN A 1 134 ? 10.215 -1.507 49.028 1.00 35.67 134 GLN A C 1
ATOM 834 O O . GLN A 1 134 ? 10.219 -1.324 50.227 1.00 33.68 134 GLN A O 1
ATOM 840 N N . LEU A 1 135 ? 9.304 -0.979 48.226 1.00 32.46 135 LEU A N 1
ATOM 841 C CA . LEU A 1 135 ? 8.185 -0.181 48.736 1.00 31.29 135 LEU A CA 1
ATOM 842 C C . LEU A 1 135 ? 7.020 -0.800 48.018 1.00 30.39 135 LEU A C 1
ATOM 843 O O . LEU A 1 135 ? 6.984 -0.800 46.776 1.00 34.21 135 LEU A O 1
ATOM 848 N N . GLN A 1 136 ? 6.096 -1.372 48.772 1.00 30.75 136 GLN A N 1
ATOM 849 C CA . GLN A 1 136 ? 4.949 -2.038 48.173 1.00 32.70 136 GLN A CA 1
ATOM 850 C C . GLN A 1 136 ? 3.693 -1.242 48.493 1.00 32.82 136 GLN A C 1
ATOM 851 O O . GLN A 1 136 ? 3.291 -1.164 49.662 1.00 28.85 136 GLN A O 1
ATOM 857 N N . GLU A 1 137 ? 3.059 -0.669 47.473 1.00 30.32 137 GLU A N 1
ATOM 858 C CA . GLU A 1 137 ? 1.860 0.122 47.745 1.00 35.76 137 GLU A CA 1
ATOM 859 C C . GLU A 1 137 ? 0.574 -0.661 47.640 1.00 33.48 137 GLU A C 1
ATOM 860 O O . GLU A 1 137 ? 0.517 -1.676 46.958 1.00 30.32 137 GLU A O 1
ATOM 866 N N . SER A 1 138 ? -0.452 -0.204 48.351 1.00 36.65 138 SER A N 1
ATOM 867 C CA . SER A 1 138 ? -1.771 -0.858 48.265 1.00 36.89 138 SER A CA 1
ATOM 868 C C . SER A 1 138 ? -2.821 0.180 48.653 1.00 35.23 138 SER A C 1
ATOM 869 O O . SER A 1 138 ? -2.469 1.281 49.093 1.00 32.02 138 SER A O 1
ATOM 872 N N . GLY A 1 139 ? -4.095 -0.136 48.446 1.00 36.11 139 GLY A N 1
ATOM 873 C CA . GLY A 1 139 ? -5.135 0.806 48.817 1.00 32.44 139 GLY A CA 1
ATOM 874 C C . GLY A 1 139 ? -5.911 1.379 47.654 1.00 34.18 139 GLY A C 1
ATOM 875 O O . GLY A 1 139 ? -7.058 1.761 47.804 1.00 37.91 139 GLY A O 1
ATOM 876 N N . GLY A 1 140 ? -5.293 1.457 46.487 1.00 33.95 140 GLY A N 1
ATOM 877 C CA . GLY A 1 140 ? -5.991 2.002 45.341 1.00 30.85 140 GLY A CA 1
ATOM 878 C C . GLY A 1 140 ? -7.161 1.165 44.852 1.00 37.46 140 GLY A C 1
ATOM 879 O O . GLY A 1 140 ? -7.056 -0.056 44.663 1.00 34.13 140 GLY A O 1
ATOM 880 N N . GLU A 1 141 ? -8.290 1.829 44.651 1.00 34.73 141 GLU A N 1
ATOM 881 C CA . GLU A 1 141 ? -9.494 1.158 44.167 1.00 37.00 141 GLU A CA 1
ATOM 882 C C . GLU A 1 141 ? -10.474 2.208 43.701 1.00 36.42 141 GLU A C 1
ATOM 883 O O . GLU A 1 141 ? -10.109 3.362 43.507 1.00 36.16 141 GLU A O 1
ATOM 889 N N . LEU A 1 142 ? -11.700 1.771 43.462 1.00 36.23 142 LEU A N 1
ATOM 890 C CA . LEU A 1 142 ? -12.787 2.644 43.053 1.00 39.88 142 LEU A CA 1
ATOM 891 C C . LEU A 1 142 ? -13.291 3.280 44.329 1.00 39.32 142 LEU A C 1
ATOM 892 O O . LEU A 1 142 ? -13.482 2.595 45.340 1.00 42.52 142 LEU A O 1
ATOM 897 N N . VAL A 1 143 ? -13.487 4.585 44.303 1.00 36.19 143 VAL A N 1
ATOM 898 C CA . VAL A 1 143 ? -13.960 5.299 45.482 1.00 34.93 143 VAL A CA 1
ATOM 899 C C . VAL A 1 143 ? -15.013 6.283 45.020 1.00 34.70 143 VAL A C 1
ATOM 900 O O . VAL A 1 143 ? -14.908 6.838 43.941 1.00 32.66 143 VAL A O 1
ATOM 904 N N . ARG A 1 144 ? -16.044 6.489 45.830 1.00 33.55 144 ARG A N 1
ATOM 905 C CA . ARG A 1 144 ? -17.128 7.393 45.475 1.00 35.03 144 ARG A CA 1
ATOM 906 C C . ARG A 1 144 ? -16.712 8.845 45.557 1.00 30.20 144 ARG A C 1
ATOM 907 O O . ARG A 1 144 ? -16.054 9.241 46.502 1.00 34.00 144 ARG A O 1
ATOM 915 N N . PRO A 1 145 ? -17.115 9.680 44.583 1.00 31.70 145 PRO A N 1
ATOM 916 C CA . PRO A 1 145 ? -16.726 11.094 44.668 1.00 27.63 145 PRO A CA 1
ATOM 917 C C . PRO A 1 145 ? -17.119 11.694 46.030 1.00 30.06 145 PRO A C 1
ATOM 918 O O . PRO A 1 145 ? -18.208 11.397 46.542 1.00 30.68 145 PRO A O 1
ATOM 922 N N . GLY A 1 146 ? -16.242 12.525 46.608 1.00 28.64 146 GLY A N 1
ATOM 923 C CA . GLY A 1 146 ? -16.560 13.172 47.863 1.00 29.15 146 GLY A CA 1
ATOM 924 C C . GLY A 1 146 ? -16.073 12.442 49.088 1.00 28.81 146 GLY A C 1
ATOM 925 O O . GLY A 1 146 ? -15.882 13.064 50.135 1.00 32.62 146 GLY A O 1
ATOM 926 N N . ALA A 1 147 ? -15.872 11.136 48.966 1.00 27.03 147 ALA A N 1
ATOM 927 C CA . ALA A 1 147 ? -15.395 10.340 50.087 1.00 32.16 147 ALA A CA 1
ATOM 928 C C . ALA A 1 147 ? -13.872 10.424 50.194 1.00 29.23 147 ALA A C 1
ATOM 929 O O . ALA A 1 147 ? -13.239 11.234 49.511 1.00 28.57 147 ALA A O 1
ATOM 931 N N . SER A 1 148 ? -13.306 9.570 51.028 1.00 27.72 148 SER A N 1
ATOM 932 C CA . SER A 1 148 ? -11.859 9.542 51.278 1.00 28.85 148 SER A CA 1
ATOM 933 C C . SER A 1 148 ? -11.223 8.214 50.919 1.00 30.43 148 SER A C 1
ATOM 934 O O . SER A 1 148 ? -11.919 7.239 50.729 1.00 29.53 148 SER A O 1
ATOM 937 N N . VAL A 1 149 ? -9.892 8.172 50.818 1.00 25.83 149 VAL A N 1
ATOM 938 C CA . VAL A 1 149 ? -9.252 6.898 50.540 1.00 25.73 149 VAL A CA 1
ATOM 939 C C . VAL A 1 149 ? -7.929 6.881 51.329 1.00 22.52 149 VAL A C 1
ATOM 940 O O . VAL A 1 149 ? -7.344 7.940 51.565 1.00 26.81 149 VAL A O 1
ATOM 944 N N . LYS A 1 150 ? -7.483 5.690 51.723 1.00 22.92 150 LYS A N 1
ATOM 945 C CA . LYS A 1 150 ? -6.218 5.575 52.468 1.00 27.12 150 LYS A CA 1
ATOM 946 C C . LYS A 1 150 ? -5.284 4.674 51.684 1.00 25.60 150 LYS A C 1
ATOM 947 O O . LYS A 1 150 ? -5.630 3.525 51.370 1.00 28.29 150 LYS A O 1
ATOM 953 N N . LEU A 1 151 ? -4.109 5.199 51.354 1.00 24.12 151 LEU A N 1
ATOM 954 C CA . LEU A 1 151 ? -3.128 4.458 50.592 1.00 25.82 151 LEU A CA 1
ATOM 955 C C . LEU A 1 151 ? -2.018 4.055 51.556 1.00 28.03 151 LEU A C 1
ATOM 956 O O . LEU A 1 151 ? -1.684 4.803 52.487 1.00 26.43 151 LEU A O 1
ATOM 961 N N . SER A 1 152 ? -1.452 2.877 51.350 1.00 26.15 152 SER A N 1
ATOM 962 C CA . SER A 1 152 ? -0.392 2.417 52.244 1.00 26.17 152 SER A CA 1
ATOM 963 C C . SER A 1 152 ? 0.842 2.078 51.421 1.00 25.43 152 SER A C 1
ATOM 964 O O . SER A 1 152 ? 0.744 1.778 50.235 1.00 29.27 152 SER A O 1
ATOM 967 N N . CYS A 1 153 ? 1.992 2.092 52.078 1.00 28.60 153 CYS A N 1
ATOM 968 C CA . CYS A 1 153 ? 3.270 1.834 51.398 1.00 27.77 153 CYS A CA 1
ATOM 969 C C . CYS A 1 153 ? 4.142 1.124 52.423 1.00 28.98 153 CYS A C 1
ATOM 970 O O . CYS A 1 153 ? 4.660 1.762 53.355 1.00 28.35 153 CYS A O 1
ATOM 973 N N . LYS A 1 154 ? 4.258 -0.187 52.244 1.00 28.71 154 LYS A N 1
ATOM 974 C CA . LYS A 1 154 ? 5.034 -1.057 53.116 1.00 27.28 154 LYS A CA 1
ATOM 975 C C . LYS A 1 154 ? 6.491 -1.010 52.670 1.00 28.83 154 LYS A C 1
ATOM 976 O O . LYS A 1 154 ? 6.821 -1.417 51.553 1.00 27.84 154 LYS A O 1
ATOM 982 N N . ALA A 1 155 ? 7.360 -0.520 53.549 1.00 27.83 155 ALA A N 1
ATOM 983 C CA . ALA A 1 155 ? 8.782 -0.418 53.240 1.00 26.26 155 ALA A CA 1
ATOM 984 C C . ALA A 1 155 ? 9.545 -1.625 53.761 1.00 33.56 155 ALA A C 1
ATOM 985 O O . ALA A 1 155 ? 9.234 -2.152 54.835 1.00 32.43 155 ALA A O 1
ATOM 987 N N . SER A 1 156 ? 10.557 -2.072 53.022 1.00 32.53 156 SER A N 1
ATOM 988 C CA . SER A 1 156 ? 11.357 -3.194 53.513 1.00 31.69 156 SER A CA 1
ATOM 989 C C . SER A 1 156 ? 12.737 -3.181 52.893 1.00 36.92 156 SER A C 1
ATOM 990 O O . SER A 1 156 ? 12.949 -2.569 51.837 1.00 35.98 156 SER A O 1
ATOM 993 N N . GLY A 1 157 ? 13.682 -3.826 53.580 1.00 36.35 157 GLY A N 1
ATOM 994 C CA . GLY A 1 157 ? 15.034 -3.933 53.063 1.00 36.67 157 GLY A CA 1
ATOM 995 C C . GLY A 1 157 ? 15.980 -2.819 53.402 1.00 34.43 157 GLY A C 1
ATOM 996 O O . GLY A 1 157 ? 17.040 -2.708 52.776 1.00 37.37 157 GLY A O 1
ATOM 997 N N . TYR A 1 158 ? 15.615 -1.982 54.371 1.00 35.76 158 TYR A N 1
ATOM 998 C CA . TYR A 1 158 ? 16.461 -0.855 54.798 1.00 35.01 158 TYR A CA 1
ATOM 999 C C . TYR A 1 158 ? 15.860 -0.295 56.083 1.00 33.02 158 TYR A C 1
ATOM 1000 O O . TYR A 1 158 ? 14.775 -0.716 56.463 1.00 37.64 158 TYR A O 1
ATOM 1009 N N . THR A 1 159 ? 16.545 0.635 56.755 1.00 29.48 159 THR A N 1
ATOM 1010 C CA . THR A 1 159 ? 16.022 1.193 58.006 1.00 35.39 159 THR A CA 1
ATOM 1011 C C . THR A 1 159 ? 14.924 2.241 57.766 1.00 29.32 159 THR A C 1
ATOM 1012 O O . THR A 1 159 ? 15.214 3.397 57.476 1.00 29.49 159 THR A O 1
ATOM 1016 N N . PHE A 1 160 ? 13.675 1.829 57.926 1.00 30.22 160 PHE A N 1
ATOM 1017 C CA . PHE A 1 160 ? 12.526 2.703 57.686 1.00 29.76 160 PHE A CA 1
ATOM 1018 C C . PHE A 1 160 ? 12.617 4.120 58.281 1.00 31.95 160 PHE A C 1
ATOM 1019 O O . PHE A 1 160 ? 12.303 5.099 57.609 1.00 28.88 160 PHE A O 1
ATOM 1027 N N . THR A 1 161 ? 13.078 4.258 59.520 1.00 28.76 161 THR A N 1
ATOM 1028 C CA . THR A 1 161 ? 13.134 5.586 60.126 1.00 30.16 161 THR A CA 1
ATOM 1029 C C . THR A 1 161 ? 14.245 6.521 59.672 1.00 30.97 161 THR A C 1
ATOM 1030 O O . THR A 1 161 ? 14.292 7.681 60.091 1.00 38.53 161 THR A O 1
ATOM 1034 N N . SER A 1 162 ? 15.140 6.053 58.822 1.00 30.17 162 SER A N 1
ATOM 1035 C CA . SER A 1 162 ? 16.226 6.917 58.367 1.00 31.57 162 SER A CA 1
ATOM 1036 C C . SER A 1 162 ? 16.027 7.625 57.009 1.00 34.16 162 SER A C 1
ATOM 1037 O O . SER A 1 162 ? 16.914 8.341 56.562 1.00 31.85 162 SER A O 1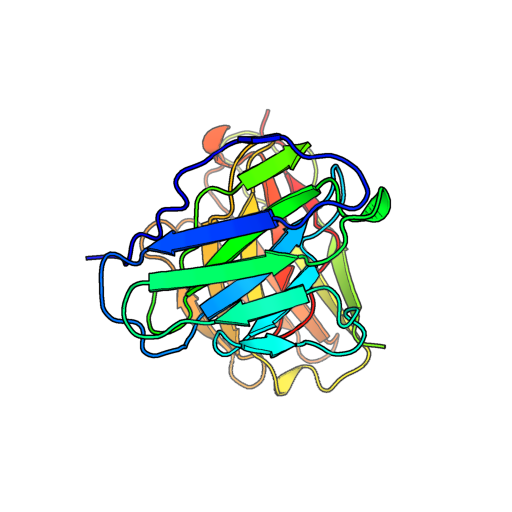
ATOM 1040 N N . TYR A 1 163 ? 14.901 7.425 56.330 1.00 27.92 163 TYR A N 1
ATOM 1041 C CA . TYR A 1 163 ? 14.755 8.072 55.032 1.00 24.45 163 TYR A CA 1
ATOM 1042 C C . TYR A 1 163 ? 13.405 8.732 54.869 1.00 22.50 163 TYR A C 1
ATOM 1043 O O . TYR A 1 163 ? 12.400 8.178 55.290 1.00 27.00 163 TYR A O 1
ATOM 1052 N N . TRP A 1 164 ? 13.406 9.901 54.255 1.00 24.97 164 TRP A N 1
ATOM 1053 C CA . TRP A 1 164 ? 12.164 10.616 53.976 1.00 26.78 164 TRP A CA 1
ATOM 1054 C C . TRP A 1 164 ? 11.351 9.797 52.981 1.00 26.12 164 TRP A C 1
ATOM 1055 O O . TRP A 1 164 ? 11.922 9.198 52.062 1.00 25.92 164 TRP A O 1
ATOM 1066 N N . ILE A 1 165 ? 10.032 9.793 53.144 1.00 21.32 165 ILE A N 1
ATOM 1067 C CA . ILE A 1 165 ? 9.167 9.058 52.227 1.00 22.88 165 ILE A CA 1
ATOM 1068 C C . ILE A 1 165 ? 8.421 10.169 51.529 1.00 25.41 165 ILE A C 1
ATOM 1069 O O . ILE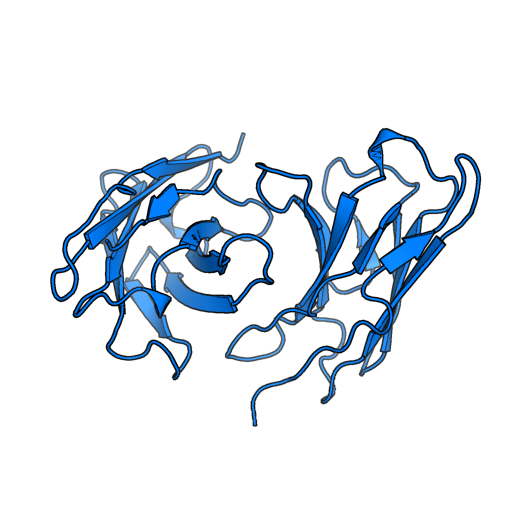 A 1 165 ? 7.878 11.074 52.189 1.00 23.27 165 ILE A O 1
ATOM 1074 N N . ASN A 1 166 ? 8.375 10.090 50.212 1.00 23.35 166 ASN A N 1
ATOM 1075 C CA . ASN A 1 166 ? 7.688 11.096 49.417 1.00 23.97 166 ASN A CA 1
ATOM 1076 C C . ASN A 1 166 ? 6.486 10.456 48.719 1.00 26.80 166 ASN A C 1
ATOM 1077 O O . ASN A 1 166 ? 6.496 9.248 48.435 1.00 24.82 166 ASN A O 1
ATOM 1082 N N . TRP A 1 167 ? 5.458 11.260 48.453 1.00 22.98 167 TRP A N 1
ATOM 1083 C CA . TRP A 1 167 ? 4.326 10.762 47.707 1.00 21.83 167 TRP A CA 1
ATOM 1084 C C . TRP A 1 167 ? 4.208 11.627 46.457 1.00 23.35 167 TRP A C 1
ATOM 1085 O O . TRP A 1 167 ? 4.333 12.854 46.519 1.00 21.95 167 TRP A O 1
ATOM 1096 N N . VAL A 1 168 ? 3.908 10.963 45.333 1.00 21.57 168 VAL A N 1
ATOM 1097 C CA . VAL A 1 168 ? 3.814 11.610 44.041 1.00 21.57 168 VAL A CA 1
ATOM 1098 C C . VAL A 1 168 ? 2.564 11.123 43.312 1.00 21.43 168 VAL A C 1
ATOM 1099 O O . VAL A 1 168 ? 2.199 9.929 43.371 1.00 25.57 168 VAL A O 1
ATOM 1103 N N . LYS A 1 169 ? 1.943 12.057 42.611 1.00 20.76 169 LYS A N 1
ATOM 1104 C CA . LYS A 1 169 ? 0.708 11.776 41.843 1.00 20.10 169 LYS A CA 1
ATOM 1105 C C . LYS A 1 169 ? 1.008 11.777 40.368 1.00 23.17 169 LYS A C 1
ATOM 1106 O O . LYS A 1 169 ? 1.727 12.666 39.869 1.00 24.96 169 LYS A O 1
ATOM 1112 N N . GLN A 1 170 ? 0.452 10.796 39.657 1.00 24.23 170 GLN A N 1
ATOM 1113 C CA . GLN A 1 170 ? 0.636 10.767 38.226 1.00 24.04 170 GLN A CA 1
ATOM 1114 C C . GLN A 1 170 ? -0.733 10.439 37.561 1.00 21.06 170 GLN A C 1
ATOM 1115 O O . GLN A 1 170 ? -1.222 9.316 37.629 1.00 22.54 170 GLN A O 1
ATOM 1121 N N . ARG A 1 171 ? -1.347 11.431 36.942 1.00 24.84 171 ARG A N 1
ATOM 1122 C CA . ARG A 1 171 ? -2.639 11.174 36.288 1.00 31.69 171 ARG A CA 1
ATOM 1123 C C . ARG A 1 171 ? -2.344 10.401 35.008 1.00 37.82 171 ARG A C 1
ATOM 1124 O O . ARG A 1 171 ? -1.372 10.695 34.329 1.00 35.90 171 ARG A O 1
ATOM 1132 N N . PRO A 1 172 ? -3.174 9.399 34.669 1.00 40.85 172 PRO A N 1
ATOM 1133 C CA . PRO A 1 172 ? -2.914 8.631 33.442 1.00 41.88 172 PRO A CA 1
ATOM 1134 C C . PRO A 1 172 ? -2.483 9.465 32.250 1.00 39.15 172 PRO A C 1
ATOM 1135 O O . PRO A 1 172 ? -3.119 10.457 31.921 1.00 44.05 172 PRO A O 1
ATOM 1139 N N . GLY A 1 173 ? -1.377 9.067 31.634 1.00 36.58 173 GLY A N 1
ATOM 1140 C CA . GLY A 1 173 ? -0.884 9.769 30.465 1.00 39.32 173 GLY A CA 1
ATOM 1141 C C . GLY A 1 173 ? -0.288 11.128 30.764 1.00 41.55 173 GLY A C 1
ATOM 1142 O O . GLY A 1 173 ? 0.084 11.849 29.839 1.00 38.58 173 GLY A O 1
ATOM 1143 N N . GLN A 1 174 ? -0.191 11.490 32.042 1.00 35.53 174 GLN A N 1
ATOM 1144 C CA . GLN A 1 174 ? 0.380 12.793 32.384 1.00 39.89 174 GLN A CA 1
ATOM 1145 C C . GLN A 1 174 ? 1.728 12.744 33.129 1.00 35.97 174 GLN A C 1
ATOM 1146 O O . GLN A 1 174 ? 2.393 11.697 33.214 1.00 32.71 174 GLN A O 1
ATOM 1152 N N . GLY A 1 175 ? 2.115 13.896 33.655 1.00 29.91 175 GLY A N 1
ATOM 1153 C CA . GLY A 1 175 ? 3.398 13.997 34.335 1.00 35.91 175 GLY A CA 1
ATOM 1154 C C . GLY A 1 175 ? 3.335 13.728 35.824 1.00 37.18 175 GLY A C 1
ATOM 1155 O O . GLY A 1 175 ? 2.302 13.270 36.336 1.00 38.52 175 GLY A O 1
ATOM 1156 N N . LEU A 1 176 ? 4.430 14.041 36.522 1.00 33.59 176 LEU A N 1
ATOM 1157 C CA . LEU A 1 176 ? 4.536 13.800 37.968 1.00 29.73 176 LEU A CA 1
ATOM 1158 C C . LEU A 1 176 ? 4.385 15.058 38.803 1.00 29.47 176 LEU A C 1
ATOM 1159 O O . LEU A 1 176 ? 4.963 16.078 38.497 1.00 27.25 176 LEU A O 1
ATOM 1164 N N . GLU A 1 177 ? 3.598 14.968 39.872 1.00 24.89 177 GLU A N 1
ATOM 1165 C CA . GLU A 1 177 ? 3.366 16.080 40.773 1.00 29.72 177 GLU A CA 1
ATOM 1166 C C . GLU A 1 177 ? 3.710 15.613 42.213 1.00 26.23 177 GLU A C 1
ATOM 1167 O O . GLU A 1 177 ? 3.195 14.603 42.658 1.00 25.53 177 GLU A O 1
ATOM 1173 N N . TRP A 1 178 ? 4.597 16.327 42.910 1.00 25.01 178 TRP A N 1
ATOM 1174 C CA . TRP A 1 178 ? 4.967 15.949 44.268 1.00 22.73 178 TRP A CA 1
ATOM 1175 C C . TRP A 1 178 ? 3.887 16.367 45.271 1.00 23.34 178 TRP A C 1
ATOM 1176 O O . TRP A 1 178 ? 3.474 17.520 45.283 1.00 24.75 178 TRP A O 1
ATOM 1187 N N . ILE A 1 179 ? 3.436 15.446 46.113 1.00 19.38 179 ILE A N 1
ATOM 1188 C CA . ILE A 1 179 ? 2.381 15.797 47.080 1.00 22.84 179 ILE A CA 1
ATOM 1189 C C . ILE A 1 179 ? 2.974 16.309 48.380 1.00 26.10 179 ILE A C 1
ATOM 1190 O O . ILE A 1 179 ? 2.521 17.313 48.959 1.00 24.35 179 ILE A O 1
ATOM 1195 N N . GLY A 1 180 ? 3.999 15.608 48.851 1.00 21.71 180 GLY A N 1
ATOM 1196 C CA . GLY A 1 180 ? 4.618 16.013 50.105 1.00 23.94 180 GLY A CA 1
ATOM 1197 C C . GLY A 1 180 ? 5.475 14.889 50.638 1.00 21.84 180 GLY A C 1
ATOM 1198 O O . GLY A 1 180 ? 5.617 13.846 49.977 1.00 22.21 180 GLY A O 1
ATOM 1199 N N . ASN A 1 181 ? 6.036 15.063 51.838 1.00 21.74 181 ASN A N 1
ATOM 1200 C CA . ASN A 1 181 ? 6.865 13.988 52.390 1.00 24.27 181 ASN A CA 1
ATOM 1201 C C . ASN A 1 181 ? 6.789 13.894 53.896 1.00 27.04 181 ASN A C 1
ATOM 1202 O O . ASN A 1 181 ? 6.146 14.717 54.547 1.00 25.51 181 ASN A O 1
ATOM 1207 N N . ILE A 1 182 ? 7.401 12.854 54.447 1.00 24.68 182 ILE A N 1
ATOM 1208 C CA . ILE A 1 182 ? 7.319 12.655 55.881 1.00 27.63 182 ILE A CA 1
ATOM 1209 C C . ILE A 1 182 ? 8.563 11.959 56.338 1.00 23.38 182 ILE A C 1
ATOM 1210 O O . ILE A 1 182 ? 9.096 11.122 55.617 1.00 24.43 182 ILE A O 1
ATOM 1215 N N . TYR A 1 183 ? 9.075 12.349 57.516 1.00 22.36 183 TYR A N 1
ATOM 1216 C CA . TYR A 1 183 ? 10.275 11.683 58.022 1.00 24.59 183 TYR A CA 1
ATOM 1217 C C . TYR A 1 183 ? 9.720 10.697 59.043 1.00 25.44 183 TYR A C 1
ATOM 1218 O O . TYR A 1 183 ? 9.164 11.117 60.064 1.00 25.13 183 TYR A O 1
ATOM 1227 N N . PRO A 1 184 ? 9.881 9.379 58.797 1.00 23.35 184 PRO A N 1
ATOM 1228 C CA . PRO A 1 184 ? 9.300 8.440 59.757 1.00 27.29 184 PRO A CA 1
ATOM 1229 C C . PRO A 1 184 ? 9.680 8.469 61.220 1.00 27.81 184 PRO A C 1
ATOM 1230 O O . PRO A 1 184 ? 8.849 8.136 62.048 1.00 32.57 184 PRO A O 1
ATOM 1234 N N . SER A 1 185 ? 10.904 8.862 61.539 1.00 30.66 185 SER A N 1
ATOM 1235 C CA . SER A 1 185 ? 11.301 8.848 62.956 1.00 29.62 185 SER A CA 1
ATOM 1236 C C . SER A 1 185 ? 10.337 9.684 63.806 1.00 32.17 185 SER A C 1
ATOM 1237 O O . SER A 1 185 ? 9.851 9.216 64.843 1.00 35.34 185 SER A O 1
ATOM 1240 N N . ASP A 1 186 ? 10.063 10.915 63.380 1.00 30.04 186 ASP A N 1
ATOM 1241 C CA . ASP A 1 186 ? 9.227 11.799 64.183 1.00 30.29 186 ASP A CA 1
ATOM 1242 C C . ASP A 1 186 ? 7.984 12.319 63.469 1.00 33.12 186 ASP A C 1
ATOM 1243 O O . ASP A 1 186 ? 7.268 13.182 63.978 1.00 28.76 186 ASP A O 1
ATOM 1248 N N . SER A 1 187 ? 7.739 11.792 62.277 1.00 28.47 187 SER A N 1
ATOM 1249 C CA . SER A 1 187 ? 6.574 12.209 61.486 1.00 30.12 187 SER A CA 1
ATOM 1250 C C . SER A 1 187 ? 6.544 13.672 61.100 1.00 28.05 187 SER A C 1
ATOM 1251 O O . SER A 1 187 ? 5.475 14.255 60.954 1.00 28.10 187 SER A O 1
ATOM 1254 N N . TYR A 1 188 ? 7.708 14.285 60.918 1.00 25.16 188 TYR A N 1
ATOM 1255 C CA . TYR A 1 188 ? 7.728 15.671 60.460 1.00 26.66 188 TYR A CA 1
ATOM 1256 C C . TYR A 1 188 ? 7.213 15.578 59.002 1.00 26.92 188 TYR A C 1
ATOM 1257 O O . TYR A 1 188 ? 7.652 14.701 58.274 1.00 24.95 188 TYR A O 1
ATOM 1266 N N . THR A 1 189 ? 6.374 16.526 58.576 1.00 24.90 189 THR A N 1
ATOM 1267 C CA . THR A 1 189 ? 5.829 16.537 57.213 1.00 26.62 189 THR A CA 1
ATOM 1268 C C . THR A 1 189 ? 5.984 17.854 56.471 1.00 27.49 189 THR A C 1
ATOM 1269 O O . THR A 1 189 ? 6.047 18.917 57.082 1.00 28.55 189 THR A O 1
ATOM 1273 N N . ASN A 1 190 ? 6.048 17.770 55.138 1.00 24.39 190 ASN A N 1
ATOM 1274 C CA . ASN A 1 190 ? 6.094 18.934 54.278 1.00 26.83 190 ASN A CA 1
ATOM 1275 C C . ASN A 1 190 ? 5.040 18.669 53.214 1.00 26.41 190 ASN A C 1
ATOM 1276 O O . ASN A 1 190 ? 4.913 17.545 52.723 1.00 23.09 190 ASN A O 1
ATOM 1281 N N . TYR A 1 191 ? 4.271 19.688 52.875 1.00 23.24 191 TYR A N 1
ATOM 1282 C CA . TYR A 1 191 ? 3.240 19.474 51.855 1.00 25.25 191 TYR A CA 1
ATOM 1283 C C . TYR A 1 191 ? 3.366 20.478 50.724 1.00 29.15 191 TYR A C 1
ATOM 1284 O O . TYR A 1 191 ? 3.784 21.603 50.938 1.00 28.25 191 TYR A O 1
ATOM 1293 N N . ASN A 1 192 ? 3.014 20.050 49.510 1.00 25.85 192 ASN A N 1
ATOM 1294 C CA . ASN A 1 192 ? 2.963 20.927 48.364 1.00 24.87 192 ASN A CA 1
ATOM 1295 C C . ASN A 1 192 ? 1.698 21.753 48.750 1.00 30.88 192 ASN A C 1
ATOM 1296 O O . ASN A 1 192 ? 0.671 21.169 49.116 1.00 28.76 192 ASN A O 1
ATOM 1301 N N . GLN A 1 193 ? 1.773 23.080 48.676 1.00 30.35 193 GLN A N 1
ATOM 1302 C CA . GLN A 1 193 ? 0.635 23.932 49.032 1.00 36.74 193 GLN A CA 1
ATOM 1303 C C . GLN A 1 193 ? -0.604 23.473 48.313 1.00 35.10 193 GLN A C 1
ATOM 1304 O O . GLN A 1 193 ? -1.679 23.525 48.869 1.00 34.64 193 GLN A O 1
ATOM 1310 N N . LYS A 1 194 ? -0.460 23.020 47.073 1.00 34.81 194 LYS A N 1
ATOM 1311 C CA . LYS A 1 194 ? -1.639 22.588 46.336 1.00 36.91 194 LYS A CA 1
ATOM 1312 C C . LYS A 1 194 ? -2.361 21.423 47.037 1.00 39.51 194 LYS A C 1
ATOM 1313 O O . LYS A 1 194 ? -3.547 21.211 46.794 1.00 44.60 194 LYS A O 1
ATOM 1319 N N . PHE A 1 195 ? -1.668 20.690 47.919 1.00 33.68 195 PHE A N 1
ATOM 1320 C CA . PHE A 1 195 ? -2.285 19.554 48.621 1.00 35.85 195 PHE A CA 1
ATOM 1321 C C . PHE A 1 195 ? -2.393 19.707 50.137 1.00 35.71 195 PHE A C 1
ATOM 1322 O O . PHE A 1 195 ? -2.815 18.781 50.819 1.00 36.65 195 PHE A O 1
ATOM 1330 N N . LYS A 1 196 ? -2.038 20.885 50.656 1.00 40.37 196 LYS A N 1
ATOM 1331 C CA . LYS A 1 196 ? -2.024 21.175 52.100 1.00 44.68 196 LYS A CA 1
ATOM 1332 C C . LYS A 1 196 ? -3.145 20.641 53.005 1.00 46.55 196 LYS A C 1
ATOM 1333 O O . LYS A 1 196 ? -2.904 20.376 54.204 1.00 51.00 196 LYS A O 1
ATOM 1339 N N . ASP A 1 197 ? -4.359 20.514 52.479 1.00 42.88 197 ASP A N 1
ATOM 1340 C CA . ASP A 1 197 ? -5.457 19.991 53.298 1.00 41.19 197 ASP A CA 1
ATOM 1341 C C . ASP A 1 197 ? -6.151 18.780 52.673 1.00 36.92 197 ASP A C 1
ATOM 1342 O O . ASP A 1 197 ? -6.859 18.034 53.349 1.00 39.42 197 ASP A O 1
ATOM 1347 N N . LYS A 1 198 ? -5.942 18.599 51.376 1.00 33.35 198 LYS A N 1
ATOM 1348 C CA . LYS A 1 198 ? -6.478 17.476 50.612 1.00 32.36 198 LYS A CA 1
ATOM 1349 C C . LYS A 1 198 ? -5.865 16.150 51.092 1.00 30.70 198 LYS A C 1
ATOM 1350 O O . LYS A 1 198 ? -6.489 15.092 51.049 1.00 30.59 198 LYS A O 1
ATOM 1356 N N . ALA A 1 199 ? -4.618 16.205 51.526 1.00 27.57 199 ALA A N 1
ATOM 1357 C CA . ALA A 1 199 ? -3.939 14.978 51.946 1.00 25.59 199 ALA A CA 1
ATOM 1358 C C . ALA A 1 199 ? -3.291 15.087 53.305 1.00 23.86 199 ALA A C 1
ATOM 1359 O O . ALA A 1 199 ? -2.927 16.188 53.725 1.00 25.41 199 ALA A O 1
ATOM 1361 N N . THR A 1 200 ? -3.160 13.941 53.982 1.00 23.83 200 THR A N 1
ATOM 1362 C CA . THR A 1 200 ? -2.457 13.890 55.261 1.00 26.51 200 THR A CA 1
ATOM 1363 C C . THR A 1 200 ? -1.517 12.689 55.219 1.00 24.09 200 THR A C 1
ATOM 1364 O O . THR A 1 200 ? -1.900 11.632 54.760 1.00 25.76 200 THR A O 1
ATOM 1368 N N . LEU A 1 201 ? -0.279 12.876 55.663 1.00 26.42 201 LEU A N 1
ATOM 1369 C CA . LEU A 1 201 ? 0.725 11.801 55.692 1.00 23.37 201 LEU A CA 1
ATOM 1370 C C . LEU A 1 201 ? 1.000 11.357 57.111 1.00 24.81 201 LEU A C 1
ATOM 1371 O O . LEU A 1 201 ? 1.145 12.213 58.009 1.00 24.05 201 LEU A O 1
ATOM 1376 N N . THR A 1 202 ? 1.080 10.043 57.314 1.00 23.49 202 THR A N 1
ATOM 1377 C CA . THR A 1 202 ? 1.396 9.447 58.617 1.00 25.13 202 THR A CA 1
ATOM 1378 C C . THR A 1 202 ? 2.213 8.165 58.406 1.00 25.23 202 THR A C 1
ATOM 1379 O O . THR A 1 202 ? 2.355 7.694 57.285 1.00 24.04 202 THR A O 1
ATOM 1383 N N . VAL A 1 203 ? 2.751 7.610 59.490 1.00 24.99 203 VAL A N 1
ATOM 1384 C CA . VAL A 1 203 ? 3.470 6.357 59.418 1.00 26.47 203 VAL A CA 1
ATOM 1385 C C . VAL A 1 203 ? 3.106 5.471 60.612 1.00 31.53 203 VAL A C 1
ATOM 1386 O O . VAL A 1 203 ? 2.525 5.938 61.603 1.00 30.33 203 VAL A O 1
ATOM 1390 N N . ASP A 1 204 ? 3.430 4.187 60.491 1.00 29.60 204 ASP A N 1
ATOM 1391 C CA . ASP A 1 204 ? 3.259 3.229 61.591 1.00 28.37 204 ASP A CA 1
ATOM 1392 C C . ASP A 1 204 ? 4.663 2.588 61.651 1.00 30.47 204 ASP A C 1
ATOM 1393 O O . ASP A 1 204 ? 5.001 1.696 60.860 1.00 31.11 204 ASP A O 1
ATOM 1398 N N . LYS A 1 205 ? 5.490 3.092 62.569 1.00 29.18 205 LYS A N 1
ATOM 1399 C CA . LYS A 1 205 ? 6.848 2.597 62.728 1.00 33.03 205 LYS A CA 1
ATOM 1400 C C . LYS A 1 205 ? 6.933 1.105 62.951 1.00 34.91 205 LYS A C 1
ATOM 1401 O O . LYS A 1 205 ? 7.784 0.446 62.383 1.00 31.58 205 LYS A O 1
ATOM 1407 N N . SER A 1 206 ? 6.013 0.571 63.745 1.00 34.64 206 SER A N 1
ATOM 1408 C CA . SER A 1 206 ? 5.992 -0.850 64.045 1.00 38.40 206 SER A CA 1
ATOM 1409 C C . SER A 1 206 ? 5.903 -1.765 62.824 1.00 40.84 206 SER A C 1
ATOM 1410 O O . SER A 1 206 ? 6.524 -2.830 62.797 1.00 40.82 206 SER A O 1
ATOM 1413 N N . SER A 1 207 ? 5.123 -1.379 61.821 1.00 35.53 207 SER A N 1
ATOM 1414 C CA . SER A 1 207 ? 4.996 -2.211 60.613 1.00 31.85 207 SER A CA 1
ATOM 1415 C C . SER A 1 207 ? 5.747 -1.639 59.413 1.00 31.05 207 SER A C 1
ATOM 1416 O O . SER A 1 207 ? 5.601 -2.109 58.289 1.00 33.30 207 SER A O 1
ATOM 1419 N N . SER A 1 208 ? 6.563 -0.633 59.658 1.00 30.08 208 SER A N 1
ATOM 1420 C CA . SER A 1 208 ? 7.331 0.003 58.602 1.00 31.17 208 SER A CA 1
ATOM 1421 C C . SER A 1 208 ? 6.449 0.404 57.438 1.00 29.82 208 SER A C 1
ATOM 1422 O O . SER A 1 208 ? 6.780 0.143 56.289 1.00 27.82 208 SER A O 1
ATOM 1425 N N . THR A 1 209 ? 5.297 1.007 57.718 1.00 27.62 209 THR A N 1
ATOM 1426 C CA . THR A 1 209 ? 4.471 1.451 56.596 1.00 28.31 209 THR A CA 1
ATOM 1427 C C . THR A 1 209 ? 4.085 2.917 56.726 1.00 28.10 209 THR A C 1
ATOM 1428 O O . THR A 1 209 ? 3.881 3.445 57.820 1.00 26.68 209 THR A O 1
ATOM 1432 N N . ALA A 1 210 ? 4.147 3.602 55.593 1.00 25.36 210 ALA A N 1
ATOM 1433 C CA . ALA A 1 210 ? 3.795 5.001 55.499 1.00 22.49 210 ALA A CA 1
ATOM 1434 C C . ALA A 1 210 ? 2.387 4.996 54.882 1.00 22.98 210 ALA A C 1
ATOM 1435 O O . ALA A 1 210 ? 2.053 4.077 54.116 1.00 24.14 210 ALA A O 1
ATOM 1437 N N . TYR A 1 211 ? 1.558 5.967 55.266 1.00 22.82 211 TYR A N 1
ATOM 1438 C CA . TYR A 1 211 ? 0.184 6.074 54.714 1.00 25.21 211 TYR A CA 1
ATOM 1439 C C . TYR A 1 211 ? -0.113 7.475 54.221 1.00 24.62 211 TYR A C 1
ATOM 1440 O O . TYR A 1 211 ? 0.457 8.474 54.727 1.00 23.68 211 TYR A O 1
ATOM 1449 N N . MET A 1 212 ? -1.050 7.549 53.274 1.00 23.23 212 MET A N 1
ATOM 1450 C CA . MET A 1 212 ? -1.498 8.832 52.771 1.00 22.68 212 MET A CA 1
ATOM 1451 C C . MET A 1 212 ? -2.999 8.714 52.621 1.00 22.99 212 MET A C 1
ATOM 1452 O O . MET A 1 212 ? -3.478 7.781 51.984 1.00 24.81 212 MET A O 1
ATOM 1457 N N . GLN A 1 213 ? -3.741 9.643 53.214 1.00 25.41 213 GLN A N 1
ATOM 1458 C CA . GLN A 1 213 ? -5.205 9.647 53.078 1.00 21.52 213 GLN A CA 1
ATOM 1459 C C . GLN A 1 213 ? -5.554 10.919 52.320 1.00 25.72 213 GLN A C 1
ATOM 1460 O O . GLN A 1 213 ? -4.959 11.955 52.576 1.00 26.65 213 GLN A O 1
ATOM 1466 N N . LEU A 1 214 ? -6.528 10.828 51.407 1.00 26.30 214 LEU A N 1
ATOM 1467 C CA . LEU A 1 214 ? -6.987 11.968 50.577 1.00 25.94 214 LEU A CA 1
ATOM 1468 C C . LEU A 1 214 ? -8.461 12.077 50.885 1.00 27.48 214 LEU A C 1
ATOM 1469 O O . LEU A 1 214 ? -9.107 11.056 51.034 1.00 25.17 214 LEU A O 1
ATOM 1474 N N . SER A 1 215 ? -8.968 13.304 50.999 1.00 25.50 215 SER A N 1
ATOM 1475 C CA . SER A 1 215 ? -10.397 13.507 51.298 1.00 28.14 215 SER A CA 1
ATOM 1476 C C . SER A 1 215 ? -11.097 14.257 50.146 1.00 23.48 215 SER A C 1
ATOM 1477 O O . SER A 1 215 ? -10.454 14.643 49.178 1.00 24.56 215 SER A O 1
ATOM 1480 N N . SER A 1 216 ? -12.421 14.423 50.256 1.00 24.75 216 SER A N 1
ATOM 1481 C CA . SER A 1 216 ? -13.225 15.175 49.273 1.00 28.24 216 SER A CA 1
ATOM 1482 C C . SER A 1 216 ? -12.900 14.831 47.832 1.00 23.36 216 SER A C 1
ATOM 1483 O O . SER A 1 216 ? -12.791 15.735 46.997 1.00 26.43 216 SER A O 1
ATOM 1486 N N . LEU A 1 217 ? -12.753 13.543 47.539 1.00 26.45 217 LEU A N 1
ATOM 1487 C CA . LEU A 1 217 ? -12.334 13.109 46.187 1.00 27.00 217 LEU A CA 1
ATOM 1488 C C . LEU A 1 217 ? -13.171 13.590 45.026 1.00 29.05 217 LEU A C 1
ATOM 1489 O O . LEU A 1 217 ? -14.384 13.702 45.142 1.00 29.02 217 LEU A O 1
ATOM 1494 N N . THR A 1 218 ? -12.508 13.912 43.917 1.00 30.11 218 THR A N 1
ATOM 1495 C CA . THR A 1 218 ? -13.193 14.309 42.687 1.00 27.03 218 THR A CA 1
ATOM 1496 C C . THR A 1 218 ? -12.417 13.578 41.584 1.00 32.28 218 THR A C 1
ATOM 1497 O O . THR A 1 218 ? -11.370 12.969 41.849 1.00 25.56 218 THR A O 1
ATOM 1501 N N . SER A 1 219 ? -12.911 13.649 40.349 1.00 29.91 219 SER A N 1
ATOM 1502 C CA . SER A 1 219 ? -12.245 12.960 39.252 1.00 32.53 219 SER A CA 1
ATOM 1503 C C . SER A 1 219 ? -10.839 13.504 39.007 1.00 29.66 219 SER A C 1
ATOM 1504 O O . SER A 1 219 ? -10.019 12.805 38.423 1.00 33.33 219 SER A O 1
ATOM 1507 N N . GLU A 1 220 ? -10.556 14.736 39.430 1.00 30.55 220 GLU A N 1
ATOM 1508 C CA . GLU A 1 220 ? -9.211 15.289 39.257 1.00 30.87 220 GLU A CA 1
ATOM 1509 C C . GLU A 1 220 ? -8.198 14.526 40.161 1.00 33.03 220 GLU A C 1
ATOM 1510 O O . GLU A 1 220 ? -6.983 14.664 39.993 1.00 28.84 220 GLU A O 1
ATOM 1516 N N . ASP A 1 221 ? -8.716 13.717 41.096 1.00 28.27 221 ASP A N 1
ATOM 1517 C CA . ASP A 1 221 ? -7.884 12.927 41.992 1.00 27.20 221 ASP A CA 1
ATOM 1518 C C . ASP A 1 221 ? -7.625 11.510 41.459 1.00 26.78 221 ASP A C 1
ATOM 1519 O O . ASP A 1 221 ? -6.830 10.767 42.032 1.00 25.85 221 ASP A O 1
ATOM 1524 N N . SER A 1 222 ? -8.320 11.109 40.395 1.00 21.90 222 SER A N 1
ATOM 1525 C CA . SER A 1 222 ? -8.085 9.776 39.850 1.00 24.20 222 SER A CA 1
ATOM 1526 C C . SER A 1 222 ? -6.651 9.770 39.286 1.00 26.34 222 SER A C 1
ATOM 1527 O O . SER A 1 222 ? -6.305 10.618 38.505 1.00 28.25 222 SER A O 1
ATOM 1530 N N . ALA A 1 223 ? -5.838 8.807 39.686 1.00 27.97 223 ALA A N 1
ATOM 1531 C CA . ALA A 1 223 ? -4.454 8.798 39.205 1.00 29.11 223 ALA A CA 1
ATOM 1532 C C . ALA A 1 223 ? -3.723 7.667 39.872 1.00 27.03 223 ALA A C 1
ATOM 1533 O O . ALA A 1 223 ? -4.271 7.009 40.757 1.00 27.62 223 ALA A O 1
ATOM 1535 N N . VAL A 1 224 ? -2.475 7.453 39.446 1.00 22.67 224 VAL A N 1
ATOM 1536 C CA . VAL A 1 224 ? -1.623 6.479 40.091 1.00 23.67 224 VAL A CA 1
ATOM 1537 C C . VAL A 1 224 ? -0.865 7.292 41.152 1.00 23.02 224 VAL A C 1
ATOM 1538 O O . VAL A 1 224 ? -0.393 8.389 40.856 1.00 26.34 224 VAL A O 1
ATOM 1542 N N . TYR A 1 225 ? -0.729 6.740 42.353 1.00 23.00 225 TYR A N 1
ATOM 1543 C CA . TYR A 1 225 ? -0.009 7.420 43.434 1.00 23.14 225 TYR A CA 1
ATOM 1544 C C . TYR A 1 225 ? 1.185 6.533 43.810 1.00 24.71 225 TYR A C 1
ATOM 1545 O O . TYR A 1 225 ? 1.033 5.349 44.003 1.00 24.50 225 TYR A O 1
ATOM 1554 N N . PHE A 1 226 ? 2.374 7.121 43.889 1.00 23.73 226 PHE A N 1
ATOM 1555 C CA . PHE A 1 226 ? 3.594 6.396 44.233 1.00 22.50 226 PHE A CA 1
ATOM 1556 C C . PHE A 1 226 ? 4.135 6.906 45.553 1.00 25.19 226 PHE A C 1
ATOM 1557 O O . PHE A 1 226 ? 3.964 8.076 45.847 1.00 23.03 226 PHE A O 1
ATOM 1565 N N . CYS A 1 227 ? 4.784 6.030 46.315 1.00 23.32 227 CYS A N 1
ATOM 1566 C CA . CYS A 1 227 ? 5.548 6.476 47.494 1.00 23.03 227 CYS A CA 1
ATOM 1567 C C . CYS A 1 227 ? 7.002 6.217 47.017 1.00 25.68 227 CYS A C 1
ATOM 1568 O O . CYS A 1 227 ? 7.291 5.317 46.187 1.00 27.28 227 CYS A O 1
ATOM 1571 N N . ALA A 1 228 ? 7.925 6.995 47.535 1.00 24.42 228 ALA A N 1
ATOM 1572 C CA . ALA A 1 228 ? 9.275 6.878 47.077 1.00 23.82 228 ALA A CA 1
ATOM 1573 C C . ALA A 1 228 ? 10.251 7.367 48.092 1.00 27.17 228 ALA A C 1
ATOM 1574 O O . ALA A 1 228 ? 9.966 8.292 48.849 1.00 24.04 228 ALA A O 1
ATOM 1576 N N . ARG A 1 229 ? 11.386 6.698 48.170 1.00 25.27 229 ARG A N 1
ATOM 1577 C CA . ARG A 1 229 ? 12.440 7.205 49.047 1.00 30.62 229 ARG A CA 1
ATOM 1578 C C . ARG A 1 229 ? 13.632 7.398 48.110 1.00 32.46 229 ARG A C 1
ATOM 1579 O O . ARG A 1 229 ? 13.625 6.907 46.976 1.00 36.35 229 ARG A O 1
ATOM 1587 N N . TRP A 1 230 ? 14.616 8.170 48.550 1.00 31.35 230 TRP A N 1
ATOM 1588 C CA . TRP A 1 230 ? 15.874 8.393 47.769 1.00 31.34 230 TRP A CA 1
ATOM 1589 C C . TRP A 1 230 ? 16.281 7.128 47.037 1.00 32.64 230 TRP A C 1
ATOM 1590 O O . TRP A 1 230 ? 16.582 6.058 47.651 1.00 34.98 230 TRP A O 1
ATOM 1601 N N . GLY A 1 231 ? 16.286 7.187 45.723 1.00 34.62 231 GLY A N 1
ATOM 1602 C CA . GLY A 1 231 ? 16.685 6.007 44.989 1.00 33.12 231 GLY A CA 1
ATOM 1603 C C . GLY A 1 231 ? 15.674 4.930 44.625 1.00 36.54 231 GLY A C 1
ATOM 1604 O O . GLY A 1 231 ? 15.976 4.144 43.726 1.00 34.58 231 GLY A O 1
ATOM 1605 N N . TYR A 1 232 ? 14.496 4.865 45.271 1.00 30.09 232 TYR A N 1
ATOM 1606 C CA . TYR A 1 232 ? 13.543 3.795 44.954 1.00 29.63 232 TYR A CA 1
ATOM 1607 C C . TYR A 1 232 ? 12.087 4.188 45.017 1.00 30.36 232 TYR A C 1
ATOM 1608 O O . TYR A 1 232 ? 11.669 4.806 45.976 1.00 27.78 232 TYR A O 1
ATOM 1617 N N . TRP A 1 233 ? 11.310 3.784 44.017 1.00 26.77 233 TRP A N 1
ATOM 1618 C CA . TRP A 1 233 ? 9.882 4.114 43.998 1.00 26.40 233 TRP A CA 1
ATOM 1619 C C . TRP A 1 233 ? 9.068 2.851 44.161 1.00 30.32 233 TRP A C 1
ATOM 1620 O O . TRP A 1 233 ? 9.519 1.767 43.792 1.00 30.02 233 TRP A O 1
ATOM 1631 N N . GLY A 1 234 ? 7.865 2.983 44.710 1.00 28.74 234 GLY A N 1
ATOM 1632 C CA . GLY A 1 234 ? 7.002 1.830 44.865 1.00 28.19 234 GLY A CA 1
ATOM 1633 C C . GLY A 1 234 ? 6.416 1.589 43.493 1.00 30.43 234 GLY A C 1
ATOM 1634 O O . GLY A 1 234 ? 6.689 2.380 42.598 1.00 29.02 234 GLY A O 1
ATOM 1635 N N . GLN A 1 235 ? 5.613 0.532 43.332 1.00 29.16 235 GLN A N 1
ATOM 1636 C CA . GLN A 1 235 ? 5.035 0.174 42.050 1.00 29.18 235 GLN A CA 1
ATOM 1637 C C . GLN A 1 235 ? 3.833 1.012 41.640 1.00 30.82 235 GLN A C 1
ATOM 1638 O O . GLN A 1 235 ? 3.405 0.942 40.495 1.00 29.62 235 GLN A O 1
ATOM 1644 N N . GLY A 1 236 ? 3.308 1.807 42.569 1.00 26.38 236 GLY A N 1
ATOM 1645 C CA . GLY A 1 236 ? 2.167 2.657 42.277 1.00 25.62 236 GLY A CA 1
ATOM 1646 C C . GLY A 1 236 ? 0.844 1.984 42.611 1.00 30.07 236 GLY A C 1
ATOM 1647 O O . GLY A 1 236 ? 0.742 0.754 42.593 1.00 29.49 236 GLY A O 1
ATOM 1648 N N . THR A 1 237 ? -0.151 2.780 42.991 1.00 30.03 237 THR A N 1
ATOM 1649 C CA . THR A 1 237 ? -1.474 2.230 43.286 1.00 28.33 237 THR A CA 1
ATOM 1650 C C . THR A 1 237 ? -2.483 3.156 42.641 1.00 30.20 237 THR A C 1
ATOM 1651 O O . THR A 1 237 ? -2.421 4.393 42.745 1.00 27.30 237 THR A O 1
ATOM 1655 N N . LEU A 1 238 ? -3.390 2.553 41.888 1.00 26.55 238 LEU A N 1
ATOM 1656 C CA . LEU A 1 238 ? -4.358 3.333 41.144 1.00 24.33 238 LEU A CA 1
ATOM 1657 C C . LEU A 1 238 ? -5.631 3.699 41.866 1.00 26.54 238 LEU A C 1
ATOM 1658 O O . LEU A 1 238 ? -6.380 2.814 42.249 1.00 25.25 238 LEU A O 1
ATOM 1663 N N . VAL A 1 239 ? -5.897 4.993 41.991 1.00 26.58 239 VAL A N 1
ATOM 1664 C CA . VAL A 1 239 ? -7.145 5.459 42.619 1.00 25.12 239 VAL A CA 1
ATOM 1665 C C . VAL A 1 239 ? -8.082 5.922 41.503 1.00 26.60 239 VAL A C 1
ATOM 1666 O O . VAL A 1 239 ? -7.709 6.708 40.617 1.00 27.43 239 VAL A O 1
ATOM 1670 N N . THR A 1 240 ? -9.305 5.412 41.535 1.00 25.87 240 THR A N 1
ATOM 1671 C CA . THR A 1 240 ? -10.310 5.758 40.529 1.00 28.35 240 THR A CA 1
ATOM 1672 C C . THR A 1 240 ? -11.550 6.275 41.254 1.00 25.71 240 THR A C 1
ATOM 1673 O O . THR A 1 240 ? -12.140 5.568 42.078 1.00 30.22 240 THR A O 1
ATOM 1677 N N . VAL A 1 241 ? -11.882 7.527 40.983 1.00 25.67 241 VAL A N 1
ATOM 1678 C CA . VAL A 1 241 ? -13.024 8.180 41.616 1.00 32.13 241 VAL A CA 1
ATOM 1679 C C . VAL A 1 241 ? -14.130 8.141 40.576 1.00 33.31 241 VAL A C 1
ATOM 1680 O O . VAL A 1 241 ? -14.002 8.828 39.578 1.00 39.62 241 VAL A O 1
ATOM 1684 N N . SER A 1 242 ? -15.206 7.378 40.756 1.00 39.77 242 SER A N 1
ATOM 1685 C CA . SER A 1 242 ? -16.160 7.424 39.663 1.00 44.92 242 SER A CA 1
ATOM 1686 C C . SER A 1 242 ? -17.617 7.189 39.944 1.00 47.19 242 SER A C 1
ATOM 1687 O O . SER A 1 242 ? -17.899 6.545 40.971 1.00 48.03 242 SER A O 1
ATOM 1690 N N . ALA A 1 243 ? -18.430 7.641 39.111 1.00 53.28 243 ALA A N 1
#

CATH clas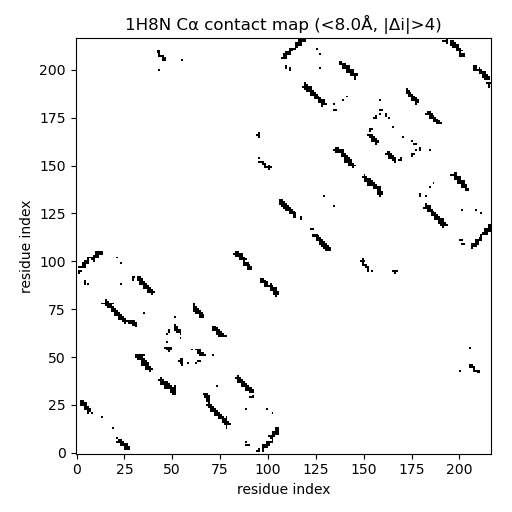sification: 2.60.40.10 (+1 more: 2.60.40.10)

Secondary structure (P-SEA, 3-state):
ccbbbbccccbbbbcccbbbbbbbbbcccccccbbbbbbcccccccccccccccccccccccbbbbbcccbbbbbbccccccccbbbbbbbccccccccccccccccbbbbbcccccccccbbbbbbbbbcccccccbbbbbbbbcccbbbbbccccccccccccccccccccbbbbbcccccbbbbbbcccccccbbbbbbbcccccccbbbbbcc

Nearest PDB structures (foldseek):
  1h8n-assembly1_A  TM=1.005E+00  e=4.398E-45  Mus musculus
  7pa6-assembly2_PPP  TM=9.654E-01  e=1.696E-30  Homo sapiens
  3auv-assembly8_F  TM=9.611E-01  e=3.882E-30  Homo sapiens
  4zfo-assembly1_B  TM=4.963E-01  e=4.210E-19  Mus musculus
  6xp6-assembly2_I  TM=4.989E-01  e=5.178E-19  Homo sapiens

Foldseek 3Di:
DDKAKAWPAQEDEDDAFAKDKTKIFIPWFQFQQKWKWWAAPLFDTATADGSQFHGDPPHDPQWGKDDGTGMIMIMRHGHDPVRQTKMKMWGDSDPPIDIYWIYGYVVWAWAKDWADEDAAQAKTKIKIQIDDDQLQPWKKWKWWAAVPTGIDTAWIARQVVGDIDGRVVCVPQKDWDADNVRSMIMIMGGNHDQVRFTWMWMDTVRDIHGTGTHGHD

Solvent-accessible surface area: 10403 Å² total